Protein AF-A0AAE1CZ70-F1 (afdb_monomer_lite)

Structure (mmCIF, N/CA/C/O backbone):
data_AF-A0AAE1CZ70-F1
#
_entry.id   AF-A0AAE1CZ70-F1
#
loop_
_atom_site.group_PDB
_atom_site.id
_atom_site.type_symbol
_atom_site.label_atom_id
_atom_site.label_alt_id
_atom_site.label_comp_id
_atom_site.label_asym_id
_atom_site.label_entity_id
_atom_site.label_seq_id
_atom_site.pdbx_PDB_ins_code
_atom_site.Cartn_x
_atom_site.Cartn_y
_atom_site.Cartn_z
_atom_site.occupancy
_atom_site.B_iso_or_equiv
_atom_site.auth_seq_id
_atom_site.auth_comp_id
_atom_site.auth_asym_id
_atom_site.auth_atom_id
_atom_site.pdbx_PDB_model_num
ATOM 1 N N . MET A 1 1 ? -17.431 22.925 73.239 1.00 43.66 1 MET A N 1
ATOM 2 C CA . MET A 1 1 ? -16.432 23.302 72.216 1.00 43.66 1 MET A CA 1
ATOM 3 C C . MET A 1 1 ? -15.236 22.377 72.352 1.00 43.66 1 MET A C 1
ATOM 5 O O . MET A 1 1 ? -14.525 22.486 73.339 1.00 43.66 1 MET A O 1
ATOM 9 N N . ALA A 1 2 ? -15.044 21.452 71.414 1.00 44.69 2 ALA A N 1
ATOM 10 C CA . ALA A 1 2 ? -13.834 20.638 71.323 1.00 44.69 2 ALA A CA 1
ATOM 11 C C . ALA A 1 2 ? -13.318 20.749 69.884 1.00 44.69 2 ALA A C 1
ATOM 13 O O . ALA A 1 2 ? -13.947 20.252 68.954 1.00 44.69 2 ALA A O 1
ATOM 14 N N . ALA A 1 3 ? -12.228 21.495 69.708 1.00 52.72 3 ALA A N 1
ATOM 15 C CA . ALA A 1 3 ? -11.557 21.675 68.431 1.00 52.72 3 ALA A CA 1
ATOM 16 C C . ALA A 1 3 ? -10.689 20.440 68.148 1.00 52.72 3 ALA A C 1
ATOM 18 O O . ALA A 1 3 ? -9.720 20.185 68.863 1.00 52.72 3 ALA A O 1
ATOM 19 N N . MET A 1 4 ? -11.042 19.661 67.124 1.00 62.28 4 MET A N 1
ATOM 20 C CA . MET A 1 4 ? -10.167 18.612 66.600 1.00 62.28 4 MET A CA 1
ATOM 21 C C . MET A 1 4 ? -9.144 19.231 65.640 1.00 62.28 4 MET A C 1
ATOM 23 O O . MET A 1 4 ? -9.506 19.948 64.708 1.00 62.28 4 MET A O 1
ATOM 27 N N . ARG A 1 5 ? -7.862 18.968 65.919 1.00 57.12 5 ARG A N 1
ATOM 28 C CA . ARG A 1 5 ? -6.687 19.416 65.156 1.00 57.12 5 ARG A CA 1
ATOM 29 C C . ARG A 1 5 ? -6.734 18.850 63.733 1.00 57.12 5 ARG A C 1
ATOM 31 O O . ARG A 1 5 ? -6.904 17.645 63.570 1.00 57.12 5 ARG A O 1
ATOM 38 N N . LYS A 1 6 ? -6.547 19.708 62.729 1.00 59.59 6 LYS A N 1
ATOM 39 C CA . LYS A 1 6 ? -6.511 19.366 61.298 1.00 59.59 6 LYS A CA 1
ATOM 40 C C . LYS A 1 6 ? -5.090 19.429 60.724 1.00 59.59 6 LYS A C 1
ATOM 42 O O . LYS A 1 6 ? -4.929 19.918 59.627 1.00 59.59 6 LYS A O 1
ATOM 47 N N . ASP A 1 7 ? -4.068 18.942 61.424 1.00 58.78 7 ASP A N 1
ATOM 48 C CA . ASP A 1 7 ? -2.683 19.061 60.927 1.00 58.78 7 ASP A CA 1
ATOM 49 C C . ASP A 1 7 ? -1.854 17.801 61.204 1.00 58.78 7 ASP A C 1
ATOM 51 O O . ASP A 1 7 ? -0.841 17.856 61.894 1.00 58.78 7 ASP A O 1
ATOM 55 N N . GLN A 1 8 ? -2.289 16.645 60.693 1.00 56.31 8 GLN A N 1
ATOM 56 C CA . GLN A 1 8 ? -1.433 15.453 60.576 1.00 56.31 8 GLN A CA 1
ATOM 57 C C . GLN A 1 8 ? -1.752 14.668 59.300 1.00 56.31 8 GLN A C 1
ATOM 59 O O . GLN A 1 8 ? -2.266 13.560 59.351 1.00 56.31 8 GLN A O 1
ATOM 64 N N . TYR A 1 9 ? -1.473 15.269 58.147 1.00 54.50 9 TYR A N 1
ATOM 65 C CA . TYR A 1 9 ? -1.210 14.548 56.896 1.00 54.50 9 TYR A CA 1
ATOM 66 C C . TYR A 1 9 ? -0.258 15.413 56.060 1.00 54.50 9 TYR A C 1
ATOM 68 O O . TYR A 1 9 ? -0.598 15.946 55.010 1.00 54.50 9 TYR A O 1
ATOM 76 N N . ALA A 1 10 ? 0.932 15.638 56.611 1.00 58.22 10 ALA A N 1
ATOM 77 C CA . ALA A 1 10 ? 2.079 16.147 55.876 1.00 58.22 10 ALA A CA 1
ATOM 78 C C . ALA A 1 10 ? 3.120 15.022 55.829 1.00 58.22 10 A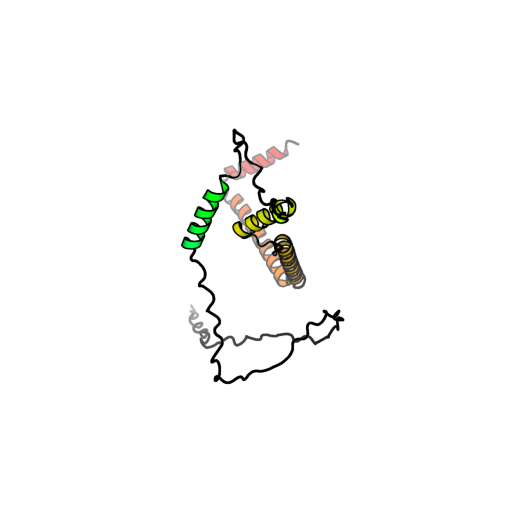LA A C 1
ATOM 80 O O . ALA A 1 10 ? 3.318 14.336 56.831 1.00 58.22 10 ALA A O 1
ATOM 81 N N . SER A 1 11 ? 3.747 14.863 54.664 1.00 56.34 11 SER A N 1
ATOM 82 C CA . SER A 1 11 ? 4.722 13.831 54.281 1.00 56.34 11 SER A CA 1
ATOM 83 C C . SER A 1 11 ? 4.150 12.478 53.863 1.00 56.34 11 SER A C 1
ATOM 85 O O . SER A 1 11 ? 4.270 11.471 54.557 1.00 56.34 11 SER A O 1
ATOM 87 N N . PHE A 1 12 ? 3.621 12.445 52.641 1.00 51.66 12 PHE A N 1
ATOM 88 C CA . PHE A 1 12 ? 3.881 11.303 51.767 1.00 51.66 12 PHE A CA 1
ATOM 89 C C . PHE A 1 12 ? 5.361 11.405 51.345 1.00 51.66 12 PHE A C 1
ATOM 91 O O . PHE A 1 12 ? 5.756 12.497 50.930 1.00 51.66 12 PHE A O 1
ATOM 98 N N . PRO A 1 13 ? 6.201 10.367 51.506 1.00 66.12 13 PRO A N 1
ATOM 99 C CA . PRO A 1 13 ? 7.580 10.413 51.026 1.00 66.12 13 PRO A CA 1
ATOM 100 C C . PRO A 1 13 ? 7.579 10.685 49.520 1.00 66.12 13 PRO A C 1
ATOM 102 O O . PRO A 1 13 ? 6.827 10.039 48.786 1.00 66.12 13 PRO A O 1
ATOM 105 N N . GLU A 1 14 ? 8.373 11.655 49.063 1.00 65.88 14 GLU A N 1
ATOM 106 C CA . GLU A 1 14 ? 8.618 11.812 47.630 1.00 65.88 14 GLU A CA 1
ATOM 107 C C . GLU A 1 14 ? 9.268 10.523 47.102 1.00 65.88 14 GLU A C 1
ATOM 109 O O . GLU A 1 14 ? 10.108 9.943 47.795 1.00 65.88 14 GLU A O 1
ATOM 114 N N . PRO A 1 15 ? 8.856 10.028 45.923 1.00 64.44 15 PRO A N 1
ATOM 115 C CA . PRO A 1 15 ? 9.488 8.864 45.322 1.00 64.44 15 PRO A CA 1
ATOM 116 C C . PRO A 1 15 ? 10.954 9.184 45.009 1.00 64.44 15 PRO A C 1
ATOM 118 O O . PRO A 1 15 ? 11.244 10.223 44.414 1.00 64.44 15 PRO A O 1
ATOM 121 N N . ASP A 1 16 ? 11.860 8.295 45.422 1.00 69.44 16 ASP A N 1
ATOM 122 C CA . ASP A 1 16 ? 13.297 8.448 45.191 1.00 69.44 16 ASP A CA 1
ATOM 123 C C . ASP A 1 16 ? 13.587 8.636 43.687 1.00 69.44 16 ASP A C 1
ATOM 125 O O . ASP A 1 16 ? 13.101 7.851 42.866 1.00 69.44 16 ASP A O 1
ATOM 129 N N . PRO A 1 17 ? 14.396 9.640 43.297 1.00 66.69 17 PRO A N 1
ATOM 130 C CA . PRO A 1 17 ? 14.710 9.912 41.892 1.00 66.69 17 PRO A CA 1
ATOM 131 C C . PRO A 1 17 ? 15.585 8.829 41.239 1.00 66.69 17 PRO A C 1
ATOM 133 O O . PRO A 1 17 ? 15.693 8.804 40.015 1.00 66.69 17 PRO A O 1
ATOM 136 N N . ASP A 1 18 ? 16.155 7.921 42.036 1.00 55.50 18 ASP A N 1
ATOM 137 C CA . ASP A 1 18 ? 16.985 6.800 41.580 1.00 55.50 18 ASP A CA 1
ATOM 138 C C . ASP A 1 18 ? 16.187 5.495 41.400 1.00 55.50 18 ASP A C 1
ATOM 140 O O . ASP A 1 18 ? 16.777 4.428 41.227 1.00 55.50 18 ASP A O 1
ATOM 144 N N . TYR A 1 19 ? 14.847 5.545 41.407 1.00 57.94 19 TYR A N 1
ATOM 145 C CA . TYR A 1 19 ? 14.023 4.405 40.990 1.00 57.94 19 TYR A CA 1
ATOM 146 C C . TYR A 1 19 ? 14.123 4.226 39.463 1.00 57.94 19 TYR A C 1
ATOM 148 O O . TYR A 1 19 ? 13.227 4.581 38.694 1.00 57.94 19 TYR A O 1
ATOM 156 N N . GLN A 1 20 ? 15.264 3.709 39.006 1.00 57.84 20 GLN A N 1
ATOM 157 C CA . GLN A 1 20 ? 15.408 3.137 37.676 1.00 57.84 20 GLN A CA 1
ATOM 158 C C . GLN A 1 20 ? 14.476 1.928 37.592 1.00 57.84 20 GLN A C 1
ATOM 160 O O . GLN A 1 20 ? 14.592 0.978 38.363 1.00 57.84 20 GLN A O 1
ATOM 165 N N . ASN A 1 21 ? 13.506 1.994 36.679 1.00 54.16 21 ASN A N 1
ATOM 166 C CA . ASN A 1 21 ? 12.715 0.832 36.298 1.00 54.16 21 ASN A CA 1
ATOM 167 C C . ASN A 1 21 ? 13.661 -0.159 35.608 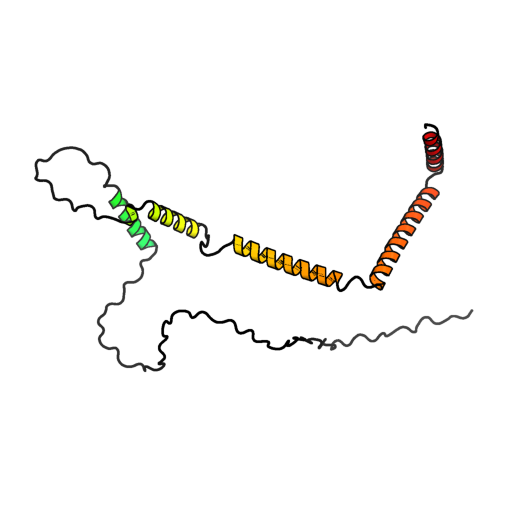1.00 54.16 21 ASN A C 1
ATOM 169 O O . ASN A 1 21 ? 13.874 -0.053 34.405 1.00 54.16 21 ASN A O 1
ATOM 173 N N . ASP A 1 22 ? 14.216 -1.105 36.362 1.00 50.09 22 ASP A N 1
ATOM 174 C CA . ASP A 1 22 ? 14.984 -2.237 35.826 1.00 50.09 22 ASP A CA 1
ATOM 175 C C . ASP A 1 22 ? 14.074 -3.330 35.219 1.00 50.09 22 ASP A C 1
ATOM 177 O O . ASP A 1 22 ? 14.513 -4.450 34.969 1.00 50.09 22 ASP A O 1
ATOM 181 N N . ASP A 1 23 ? 12.810 -3.014 34.917 1.00 53.62 23 ASP A N 1
ATOM 182 C CA . ASP A 1 23 ? 11.878 -3.910 34.224 1.00 53.62 23 ASP A CA 1
ATOM 183 C C . ASP A 1 23 ? 12.087 -3.893 32.692 1.00 53.62 23 ASP A C 1
ATOM 185 O O . ASP A 1 23 ? 11.133 -3.846 31.913 1.00 53.62 23 ASP A O 1
ATOM 189 N N . ASP A 1 24 ? 13.343 -3.986 32.245 1.00 51.38 24 ASP A N 1
ATOM 190 C CA . ASP A 1 24 ? 13.686 -4.532 30.925 1.00 51.38 24 ASP A CA 1
ATOM 191 C C . ASP A 1 24 ? 13.718 -6.070 31.024 1.00 51.38 24 ASP A C 1
ATOM 193 O O . ASP A 1 24 ? 14.726 -6.725 30.754 1.00 51.38 24 ASP A O 1
ATOM 197 N N . ASP A 1 25 ? 12.598 -6.674 31.431 1.00 48.72 25 ASP A N 1
ATOM 198 C CA . ASP A 1 25 ? 12.414 -8.121 31.335 1.00 48.72 25 ASP A CA 1
ATOM 199 C C . ASP A 1 25 ? 11.881 -8.444 29.931 1.00 48.72 25 ASP A C 1
ATOM 201 O O . ASP A 1 25 ? 10.689 -8.660 29.680 1.00 48.72 25 ASP A O 1
ATOM 205 N N . ASP A 1 26 ? 12.810 -8.415 28.975 1.00 50.53 26 ASP A N 1
ATOM 206 C CA . ASP A 1 26 ? 12.649 -8.913 27.616 1.00 50.53 26 ASP A CA 1
ATOM 207 C C . ASP A 1 26 ? 12.511 -10.446 27.686 1.00 50.53 26 ASP A C 1
ATOM 209 O O . ASP A 1 26 ? 13.437 -11.219 27.415 1.00 50.53 26 ASP A O 1
ATOM 213 N N . SER A 1 27 ? 11.328 -10.907 28.106 1.00 47.44 27 SER A N 1
ATOM 214 C CA . SER A 1 27 ? 10.917 -12.310 28.052 1.00 47.44 27 SER A CA 1
ATOM 215 C C . SER A 1 27 ? 10.738 -12.735 26.593 1.00 47.44 27 SER A C 1
ATOM 217 O O . SER A 1 27 ? 9.639 -12.955 26.076 1.00 47.44 27 SER A O 1
ATOM 219 N N . SER A 1 28 ? 11.875 -12.893 25.924 1.00 45.53 28 SER A N 1
ATOM 220 C CA . SER A 1 28 ? 12.047 -13.702 24.733 1.00 45.53 28 SER A CA 1
ATOM 221 C C . SER A 1 28 ? 11.722 -15.154 25.090 1.00 45.53 28 SER A C 1
ATOM 223 O O . SER A 1 28 ? 12.552 -15.952 25.524 1.00 45.53 28 SER A O 1
ATOM 225 N N . GLY A 1 29 ? 10.450 -15.512 24.919 1.00 41.91 29 GLY A N 1
ATOM 226 C CA . GLY A 1 29 ? 9.994 -16.891 24.972 1.00 41.91 29 GLY A CA 1
ATOM 227 C C . GLY A 1 29 ? 10.704 -17.718 23.902 1.00 41.91 29 GLY A C 1
ATOM 228 O O . GLY A 1 29 ? 10.271 -17.772 22.751 1.00 41.91 29 GLY A O 1
ATOM 229 N N . THR A 1 30 ? 11.784 -18.388 24.295 1.00 51.03 30 THR A N 1
ATOM 230 C CA . THR A 1 30 ? 12.484 -19.420 23.529 1.00 51.03 30 THR A CA 1
ATOM 231 C C . THR A 1 30 ? 11.577 -20.643 23.375 1.00 51.03 30 THR A C 1
ATOM 233 O O . THR A 1 30 ? 11.660 -21.620 24.113 1.00 51.03 30 THR A O 1
ATOM 236 N N . HIS A 1 31 ? 10.667 -20.602 22.399 1.00 47.72 31 HIS A N 1
ATOM 237 C CA . HIS A 1 31 ? 9.936 -21.796 21.986 1.00 47.72 31 HIS A CA 1
ATOM 238 C C . HIS A 1 31 ? 10.847 -22.719 21.178 1.00 47.72 31 HIS A C 1
ATOM 240 O O . HIS A 1 31 ? 11.546 -22.312 20.249 1.00 47.72 31 HIS A O 1
ATOM 246 N N . GLY A 1 32 ? 10.830 -23.982 21.597 1.00 45.84 32 GLY A N 1
ATOM 247 C CA . GLY A 1 32 ? 11.676 -25.063 21.134 1.00 45.84 32 GLY A CA 1
ATOM 248 C C . GLY A 1 32 ? 11.723 -25.236 19.618 1.00 45.84 32 GLY A C 1
ATOM 249 O O . GLY A 1 32 ? 10.735 -25.192 18.890 1.00 45.84 32 GLY A O 1
ATOM 250 N N . ASN A 1 33 ? 12.944 -25.501 19.188 1.00 46.19 33 ASN A N 1
ATOM 251 C CA . ASN A 1 33 ? 13.397 -25.813 17.850 1.00 46.19 33 ASN A CA 1
ATOM 252 C C . ASN A 1 33 ? 12.753 -27.123 17.342 1.00 46.19 33 ASN A C 1
ATOM 254 O O . ASN A 1 33 ? 13.284 -28.206 17.585 1.00 46.19 33 ASN A O 1
ATOM 258 N N . GLN A 1 34 ? 11.628 -27.049 16.624 1.00 46.44 34 GLN A N 1
ATOM 259 C CA . GLN A 1 34 ? 11.142 -28.160 15.799 1.00 46.44 34 GLN A CA 1
ATOM 260 C C . GLN A 1 34 ? 11.547 -27.901 14.344 1.00 46.44 34 GLN A C 1
ATOM 262 O O . GLN A 1 34 ? 10.897 -27.183 13.589 1.00 46.44 34 GLN A O 1
ATOM 267 N N . LYS A 1 35 ? 12.698 -28.465 13.971 1.00 47.97 35 LYS A N 1
ATOM 268 C CA . LYS A 1 35 ? 13.250 -28.420 12.616 1.00 47.97 35 LYS A CA 1
ATOM 269 C C . LYS A 1 35 ? 12.346 -29.220 11.675 1.00 47.97 35 LYS A C 1
ATOM 271 O O . LYS A 1 35 ? 12.500 -30.432 11.546 1.00 47.97 35 LYS A O 1
ATOM 276 N N . HIS A 1 36 ? 11.414 -28.555 10.999 1.00 44.12 36 HIS A N 1
ATOM 277 C CA . HIS A 1 36 ? 10.793 -29.115 9.804 1.00 44.12 36 HIS A CA 1
ATOM 278 C C . HIS A 1 36 ? 11.785 -29.040 8.643 1.00 44.12 36 HIS A C 1
ATOM 280 O O . HIS A 1 36 ? 12.135 -27.972 8.145 1.00 44.12 36 HIS A O 1
ATOM 286 N N . VAL A 1 37 ? 12.274 -30.215 8.253 1.00 49.62 37 VAL A N 1
ATOM 287 C CA . VAL A 1 37 ? 13.185 -30.418 7.131 1.00 49.62 37 VAL A CA 1
ATOM 288 C C . VAL A 1 37 ? 12.374 -30.285 5.842 1.00 49.62 37 VAL A C 1
ATOM 290 O O . VAL A 1 37 ? 11.650 -31.199 5.458 1.00 49.62 37 VAL A O 1
ATOM 293 N N . HIS A 1 38 ? 12.465 -29.131 5.185 1.00 46.91 38 HIS A N 1
ATOM 294 C CA . HIS A 1 38 ? 12.000 -28.970 3.808 1.00 46.91 38 HIS A CA 1
ATOM 295 C C . HIS A 1 38 ? 13.093 -29.492 2.856 1.00 46.91 38 HIS A C 1
ATOM 297 O O . HIS A 1 38 ? 14.256 -29.108 3.022 1.00 46.91 38 HIS A O 1
ATOM 303 N N . PRO A 1 39 ? 12.779 -30.338 1.857 1.00 50.44 39 PRO A N 1
ATOM 304 C CA . PRO A 1 39 ? 13.772 -30.774 0.887 1.00 50.44 39 PRO A CA 1
ATOM 305 C C . PRO A 1 39 ? 14.095 -29.613 -0.061 1.00 50.44 39 PRO A C 1
ATOM 307 O O . PRO A 1 39 ? 13.244 -29.148 -0.820 1.00 50.44 39 PRO A O 1
ATOM 310 N N . GLN A 1 40 ? 15.338 -29.135 0.006 1.00 47.81 40 GLN A N 1
ATOM 311 C CA . GLN A 1 40 ? 15.924 -28.229 -0.976 1.00 47.81 40 GLN A CA 1
ATOM 312 C C . GLN A 1 40 ? 15.985 -28.938 -2.334 1.00 47.81 40 GLN A C 1
ATOM 314 O O . GLN A 1 40 ? 16.743 -29.891 -2.513 1.00 47.81 40 GLN A O 1
ATOM 319 N N . LEU A 1 41 ? 15.196 -28.465 -3.297 1.00 48.84 41 LEU A N 1
ATOM 320 C CA . LEU A 1 41 ? 15.442 -28.744 -4.707 1.00 48.84 41 LEU A CA 1
ATOM 321 C C . LEU A 1 41 ? 16.722 -27.997 -5.100 1.00 48.84 41 LEU A C 1
ATOM 323 O O . LEU A 1 41 ? 16.802 -26.778 -4.970 1.00 48.84 41 LEU A O 1
ATOM 327 N N . GLY A 1 42 ? 17.741 -28.756 -5.502 1.00 41.81 42 GLY A N 1
ATOM 328 C CA . GLY A 1 42 ? 19.080 -28.250 -5.777 1.00 41.81 42 GLY A CA 1
ATOM 329 C C . GLY A 1 42 ? 19.119 -27.245 -6.927 1.00 41.81 42 GLY A C 1
ATOM 330 O O . GLY A 1 42 ? 18.708 -27.546 -8.047 1.00 41.81 42 GLY A O 1
ATOM 331 N N . SER A 1 43 ? 19.684 -26.070 -6.655 1.00 49.47 43 SER A N 1
ATOM 332 C CA . SER A 1 43 ? 20.151 -25.143 -7.687 1.00 49.47 43 SER A CA 1
ATOM 333 C C . SER A 1 43 ? 21.380 -25.727 -8.405 1.00 49.47 43 SER A C 1
ATOM 335 O O . SER A 1 43 ? 22.282 -26.241 -7.733 1.00 49.47 43 SER A O 1
ATOM 337 N N . PRO A 1 44 ? 21.470 -25.650 -9.746 1.00 52.09 44 PRO A N 1
ATOM 338 C CA . PRO A 1 44 ? 22.621 -26.149 -10.492 1.00 52.09 44 PRO A CA 1
ATOM 339 C C . PRO A 1 44 ? 23.891 -25.361 -10.160 1.00 52.09 44 PRO A C 1
ATOM 341 O O . PRO A 1 44 ? 23.908 -24.132 -10.188 1.00 52.09 44 PRO A O 1
ATOM 344 N N . GLY A 1 45 ? 24.952 -26.101 -9.842 1.00 52.91 45 GLY A N 1
ATOM 345 C CA . GLY A 1 45 ? 26.215 -25.578 -9.347 1.00 52.91 45 GLY A CA 1
ATOM 346 C C . GLY A 1 45 ? 26.974 -24.701 -10.339 1.00 52.91 45 GLY A C 1
ATOM 347 O O . GLY A 1 45 ? 27.349 -25.138 -11.426 1.00 52.91 45 GLY A O 1
ATOM 348 N N . TRP A 1 46 ? 27.328 -23.506 -9.879 1.00 44.59 46 TRP A N 1
ATOM 349 C CA . TRP A 1 46 ? 28.525 -22.807 -10.328 1.00 44.59 46 TRP A CA 1
ATOM 350 C C . TRP A 1 46 ? 29.547 -22.942 -9.206 1.00 44.59 46 TRP A C 1
ATOM 352 O O . TRP A 1 46 ? 29.326 -22.517 -8.073 1.00 44.59 46 TRP A O 1
ATOM 362 N N . LYS A 1 47 ? 30.632 -23.652 -9.503 1.00 57.00 47 LYS A N 1
ATOM 363 C CA . LYS A 1 47 ? 31.705 -23.943 -8.557 1.00 57.00 47 LYS A CA 1
ATOM 364 C C . LYS A 1 47 ? 32.434 -22.637 -8.240 1.00 57.00 47 LYS A C 1
ATOM 366 O O . LYS A 1 47 ? 33.088 -22.080 -9.115 1.00 57.00 47 LYS A O 1
ATOM 371 N N . VAL A 1 48 ? 32.333 -22.162 -7.003 1.00 55.34 48 VAL A N 1
ATOM 372 C CA . VAL A 1 48 ? 33.218 -21.117 -6.475 1.00 55.34 48 VAL A CA 1
ATOM 373 C C . VAL A 1 48 ? 34.555 -21.789 -6.151 1.00 55.34 48 VAL A C 1
ATOM 375 O O . VAL A 1 48 ? 34.612 -22.653 -5.277 1.00 55.34 48 VAL A O 1
ATOM 378 N N . LEU A 1 49 ? 35.612 -21.458 -6.900 1.00 49.31 49 LEU A N 1
ATOM 379 C CA . LEU A 1 49 ? 36.981 -21.874 -6.574 1.00 49.31 49 LEU A CA 1
ATOM 380 C C . LEU A 1 49 ? 37.493 -21.090 -5.350 1.00 49.31 49 LEU A C 1
ATOM 382 O O . LEU A 1 49 ? 37.204 -19.897 -5.244 1.00 49.31 49 LEU A O 1
ATOM 386 N N . PRO A 1 50 ? 38.278 -21.710 -4.451 1.00 55.00 50 PRO A N 1
ATOM 387 C CA . PRO A 1 50 ? 38.910 -21.002 -3.350 1.00 55.00 50 PRO A CA 1
ATOM 388 C C . PRO A 1 50 ? 40.301 -20.450 -3.717 1.00 55.00 50 PRO A C 1
ATOM 390 O O . PRO A 1 50 ? 41.001 -21.024 -4.546 1.00 55.00 50 PRO A O 1
ATOM 393 N N . HIS A 1 51 ? 40.680 -19.409 -2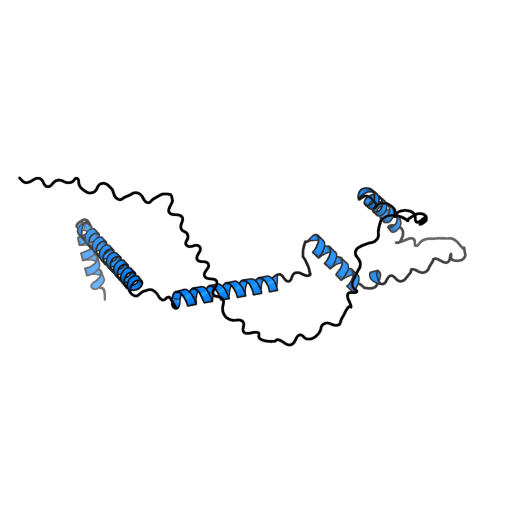.959 1.00 46.12 51 HIS A N 1
ATOM 394 C CA . HIS A 1 51 ? 42.032 -18.929 -2.610 1.00 46.12 51 HIS A CA 1
ATOM 395 C C . HIS A 1 51 ? 42.848 -18.215 -3.725 1.00 46.12 51 HIS A C 1
ATOM 397 O O . HIS A 1 51 ? 42.848 -18.636 -4.870 1.00 46.12 51 HIS A O 1
ATOM 403 N N . MET A 1 52 ? 43.613 -17.139 -3.496 1.00 44.25 52 MET A N 1
ATOM 404 C CA . MET A 1 52 ? 44.533 -16.878 -2.382 1.00 44.25 52 MET A CA 1
ATOM 405 C C . MET A 1 52 ? 44.684 -15.376 -2.107 1.00 44.25 52 MET A C 1
ATOM 407 O O . MET A 1 52 ? 44.882 -14.584 -3.025 1.00 44.25 52 MET A O 1
ATOM 411 N N . ASN A 1 53 ? 44.684 -15.012 -0.824 1.00 49.06 53 ASN A N 1
ATOM 412 C CA . ASN A 1 53 ? 45.362 -13.809 -0.354 1.00 49.06 53 ASN A CA 1
ATOM 413 C C . ASN A 1 53 ? 46.876 -14.040 -0.448 1.00 49.06 53 ASN A C 1
ATOM 415 O O . ASN A 1 53 ? 47.362 -15.058 0.044 1.00 49.06 53 ASN A O 1
ATOM 419 N N . GLY A 1 54 ? 47.602 -13.074 -1.011 1.00 45.38 54 GLY A N 1
ATOM 420 C CA . GLY A 1 54 ? 49.063 -13.013 -0.954 1.00 45.38 54 GLY A CA 1
ATOM 421 C C . GLY A 1 54 ? 49.733 -13.080 -2.321 1.00 45.38 54 GLY A C 1
ATOM 422 O O . GLY A 1 54 ? 50.190 -14.136 -2.739 1.00 45.38 54 GLY A O 1
ATOM 423 N N . ALA A 1 55 ? 49.860 -11.930 -2.981 1.00 40.75 55 ALA A N 1
ATOM 424 C CA . ALA A 1 55 ? 50.904 -11.713 -3.974 1.00 40.75 55 ALA A CA 1
ATOM 425 C C . ALA A 1 55 ? 51.555 -10.363 -3.670 1.00 40.75 55 ALA A C 1
ATOM 427 O O . ALA A 1 55 ? 50.947 -9.304 -3.824 1.00 40.75 55 ALA A O 1
ATOM 428 N N . SER A 1 56 ? 52.768 -10.451 -3.131 1.00 38.31 56 SER A N 1
ATOM 429 C CA . SER A 1 56 ? 53.662 -9.344 -2.831 1.00 38.31 56 SER A CA 1
ATOM 430 C C . SER A 1 56 ? 53.904 -8.472 -4.059 1.00 38.31 56 SER A C 1
ATOM 432 O O . SER A 1 56 ? 54.073 -8.961 -5.174 1.00 38.31 56 SER A O 1
ATOM 434 N N . ALA A 1 57 ? 53.957 -7.167 -3.816 1.00 49.56 57 ALA A N 1
ATOM 435 C CA . ALA A 1 57 ? 54.399 -6.168 -4.768 1.00 49.56 57 ALA A CA 1
ATOM 436 C C . ALA A 1 57 ? 55.891 -6.349 -5.083 1.00 49.56 57 ALA A C 1
ATOM 438 O O . ALA A 1 57 ? 56.720 -6.032 -4.237 1.00 49.56 57 ALA A O 1
ATOM 439 N N . SER A 1 58 ? 56.210 -6.828 -6.285 1.00 51.53 58 SER A N 1
ATOM 440 C CA . SER A 1 58 ? 57.436 -6.508 -7.035 1.00 51.53 58 SER A CA 1
ATOM 441 C C . SER A 1 58 ? 57.493 -7.380 -8.289 1.00 51.53 58 SER A C 1
ATOM 443 O O . SER A 1 58 ? 57.846 -8.549 -8.187 1.00 51.53 58 SER A O 1
ATOM 445 N N . ASP A 1 59 ? 57.071 -6.814 -9.421 1.00 47.75 59 ASP A N 1
ATOM 446 C CA . ASP A 1 59 ? 57.529 -7.092 -10.798 1.00 47.75 59 ASP A CA 1
ATOM 447 C C . ASP A 1 59 ? 56.380 -6.897 -11.790 1.00 47.75 59 ASP A C 1
ATOM 449 O O . ASP A 1 59 ? 55.648 -7.813 -12.155 1.00 47.75 59 ASP A O 1
ATOM 453 N N . ALA A 1 60 ? 56.225 -5.652 -12.234 1.00 44.09 60 ALA A N 1
ATOM 454 C CA . ALA A 1 60 ? 55.422 -5.298 -13.396 1.00 44.09 60 ALA A CA 1
ATOM 455 C C . ALA A 1 60 ? 56.205 -4.270 -14.220 1.00 44.09 60 ALA A C 1
ATOM 457 O O . ALA A 1 60 ? 55.863 -3.092 -14.282 1.00 44.09 60 ALA A O 1
ATOM 458 N N . ALA A 1 61 ? 57.309 -4.721 -14.814 1.00 53.31 61 ALA A N 1
ATOM 459 C CA . ALA A 1 61 ? 57.940 -4.040 -15.933 1.00 53.31 61 ALA A CA 1
ATOM 460 C C . ALA A 1 61 ? 57.606 -4.824 -17.213 1.00 53.31 61 ALA A C 1
ATOM 462 O O . ALA A 1 61 ? 57.743 -6.040 -17.246 1.00 53.31 61 ALA A O 1
ATOM 463 N N . SER A 1 62 ? 57.171 -4.093 -18.243 1.00 54.81 62 SER A N 1
ATOM 464 C CA . SER A 1 62 ? 56.783 -4.532 -19.595 1.00 54.81 62 SER A CA 1
ATOM 465 C C . SER A 1 62 ? 55.381 -5.142 -19.773 1.00 54.81 62 SER A C 1
ATOM 467 O O . SER A 1 62 ? 55.214 -6.312 -20.109 1.00 54.81 62 SER A O 1
ATOM 469 N N . CYS A 1 63 ? 54.354 -4.302 -19.662 1.00 46.66 63 CYS A N 1
ATOM 470 C CA . CYS A 1 63 ? 53.149 -4.425 -20.484 1.00 46.66 63 CYS A CA 1
ATOM 471 C C . CYS A 1 63 ? 52.904 -3.051 -21.109 1.00 46.66 63 CYS A C 1
ATOM 473 O O . CYS A 1 63 ? 52.357 -2.160 -20.468 1.00 46.66 63 CYS A O 1
ATOM 475 N N . ASP A 1 64 ? 53.378 -2.879 -22.341 1.00 59.84 64 ASP A N 1
ATOM 476 C CA . ASP A 1 64 ? 53.252 -1.666 -23.156 1.00 59.84 64 ASP A CA 1
ATOM 477 C C . ASP A 1 64 ? 51.827 -1.557 -23.737 1.00 59.84 64 ASP A C 1
ATOM 479 O O . ASP A 1 64 ? 51.610 -1.509 -24.946 1.00 59.84 64 ASP A O 1
ATOM 483 N N . PHE A 1 65 ? 50.822 -1.646 -22.861 1.00 61.22 65 PHE A N 1
ATOM 484 C CA . PHE A 1 65 ? 49.427 -1.450 -23.229 1.00 61.22 65 PHE A CA 1
ATOM 485 C C . PHE A 1 65 ? 49.053 -0.011 -22.869 1.00 61.22 65 PHE A C 1
ATOM 487 O O . PHE A 1 65 ? 49.117 0.342 -21.685 1.00 61.22 65 PHE A O 1
ATOM 494 N N . PRO A 1 66 ? 48.701 0.843 -23.848 1.00 76.75 66 PRO A N 1
ATOM 495 C CA . PRO A 1 66 ? 48.354 2.220 -23.547 1.00 76.75 66 PRO A CA 1
ATOM 496 C C . PRO A 1 66 ? 47.127 2.247 -22.623 1.00 76.75 66 PRO A C 1
ATOM 498 O O . PRO A 1 66 ? 46.219 1.420 -22.780 1.00 76.75 66 PRO A O 1
ATOM 501 N N . PRO A 1 67 ? 47.082 3.174 -21.651 1.00 73.81 67 PRO A N 1
ATOM 502 C CA . PRO A 1 67 ? 45.924 3.310 -20.783 1.00 73.81 67 PRO A CA 1
ATOM 503 C C . PRO A 1 67 ? 44.672 3.603 -21.626 1.00 73.81 67 PRO A C 1
ATOM 505 O O . PRO A 1 67 ? 44.769 4.292 -22.648 1.00 73.81 67 PRO A O 1
ATOM 508 N N . PRO A 1 68 ? 43.495 3.088 -21.227 1.00 72.88 68 PRO A N 1
ATOM 509 C CA . PRO A 1 68 ? 42.255 3.377 -21.933 1.00 72.88 68 PRO A CA 1
ATOM 510 C C . PRO A 1 68 ? 42.004 4.894 -21.946 1.00 72.88 68 PRO A C 1
ATOM 512 O O . PRO A 1 68 ? 42.294 5.565 -20.949 1.00 72.88 68 PRO A O 1
ATOM 515 N N . PRO A 1 69 ? 41.480 5.450 -23.054 1.00 76.56 69 PRO A N 1
ATOM 516 C CA . PRO A 1 69 ? 41.202 6.875 -23.136 1.00 76.56 69 PRO A CA 1
ATOM 517 C C . PRO A 1 69 ? 40.177 7.289 -22.066 1.00 76.56 69 PRO A C 1
ATOM 519 O O . PRO A 1 69 ? 39.311 6.486 -21.698 1.00 76.56 69 PRO A O 1
ATOM 522 N N . PRO A 1 70 ? 40.264 8.530 -21.554 1.00 79.56 70 PRO A N 1
ATOM 523 C CA . PRO A 1 70 ? 39.328 9.029 -20.557 1.00 79.56 70 PRO A CA 1
ATOM 524 C C . PRO A 1 70 ? 37.891 9.059 -21.109 1.00 79.56 70 PRO A C 1
ATOM 526 O O . PRO A 1 70 ? 37.697 9.262 -22.311 1.00 79.56 70 PRO A O 1
ATOM 529 N N . PRO A 1 71 ? 36.870 8.860 -20.252 1.00 74.69 71 PRO A N 1
ATOM 530 C CA . PRO A 1 71 ? 35.477 8.963 -20.666 1.00 74.69 71 PRO A CA 1
ATOM 531 C C . PRO A 1 71 ? 35.178 10.392 -21.128 1.00 74.69 71 PRO A C 1
ATOM 533 O O . PRO A 1 71 ? 35.486 11.350 -20.419 1.00 74.69 71 PRO A O 1
ATOM 536 N N . LEU A 1 72 ? 34.576 10.515 -22.314 1.00 75.06 72 LEU A N 1
ATOM 537 C CA . LEU A 1 72 ? 34.193 11.799 -22.899 1.00 75.06 72 LEU A CA 1
ATOM 538 C C . LEU A 1 72 ? 33.266 12.567 -21.954 1.00 75.06 72 LEU A C 1
ATOM 540 O O . LEU A 1 72 ? 32.362 11.996 -21.333 1.00 75.06 72 LEU A O 1
ATOM 544 N N . THR A 1 73 ? 33.491 13.872 -21.856 1.00 79.75 73 THR A N 1
ATOM 545 C CA . THR A 1 73 ? 32.663 14.762 -21.041 1.00 79.75 73 THR A CA 1
ATOM 546 C C . THR A 1 73 ? 31.264 14.917 -21.649 1.00 79.75 73 THR A C 1
ATOM 548 O O . THR A 1 73 ? 31.045 14.683 -22.838 1.00 79.75 73 THR A O 1
ATOM 551 N N . ALA A 1 74 ? 30.277 15.317 -20.838 1.00 71.94 74 ALA A N 1
ATOM 552 C CA . ALA A 1 74 ? 28.900 15.515 -21.311 1.00 71.94 74 ALA A CA 1
ATOM 553 C C . ALA A 1 74 ? 28.803 16.545 -22.456 1.00 71.94 74 ALA A C 1
ATOM 555 O O . ALA A 1 74 ? 27.921 16.443 -23.306 1.00 71.94 74 ALA A O 1
ATOM 556 N N . GLU A 1 75 ? 29.727 17.505 -22.488 1.00 72.50 75 GLU A N 1
ATOM 557 C CA . GLU A 1 75 ? 29.829 18.533 -23.521 1.00 72.50 75 GLU A CA 1
ATOM 558 C C . GLU A 1 75 ? 30.391 17.969 -24.836 1.00 72.50 75 GLU A C 1
ATOM 560 O O . GLU A 1 75 ? 29.820 18.206 -25.899 1.00 72.50 75 GLU A O 1
ATOM 565 N N . GLU A 1 76 ? 31.422 17.121 -24.771 1.00 74.81 76 GLU A N 1
ATOM 566 C CA . GLU A 1 76 ? 31.960 16.408 -25.941 1.00 74.81 76 GLU A CA 1
ATOM 567 C C . GLU A 1 76 ? 30.956 15.401 -26.519 1.00 74.81 76 GLU A C 1
ATOM 569 O O . GLU A 1 76 ? 30.836 15.267 -27.737 1.00 74.81 76 GLU A O 1
ATOM 574 N N . LEU A 1 77 ? 30.175 14.732 -25.663 1.00 74.44 77 LEU A N 1
ATOM 575 C CA . LEU A 1 77 ? 29.084 13.857 -26.099 1.00 74.44 77 LEU A CA 1
ATOM 576 C C . LEU A 1 77 ? 27.969 14.646 -26.798 1.00 74.44 77 LEU A C 1
ATOM 578 O O . LEU A 1 77 ? 27.439 14.192 -27.811 1.00 74.44 7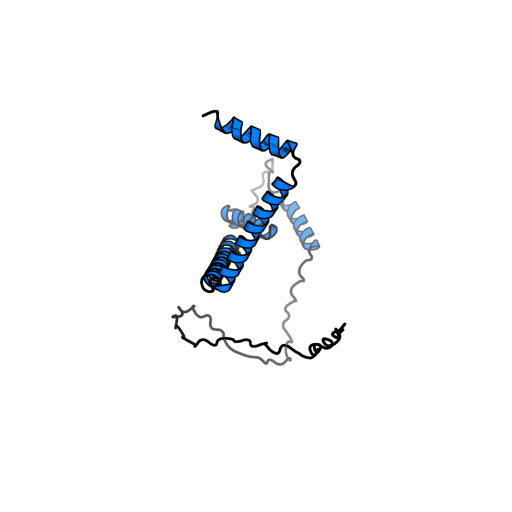7 LEU A O 1
ATOM 582 N N . ALA A 1 78 ? 27.623 15.830 -26.289 1.00 74.50 78 ALA A N 1
ATOM 583 C CA . ALA A 1 78 ? 26.621 16.696 -26.907 1.00 74.50 78 ALA A CA 1
ATOM 584 C C . ALA A 1 78 ? 27.097 17.261 -28.258 1.00 74.50 78 ALA A C 1
ATOM 586 O O . ALA A 1 78 ? 26.307 17.328 -29.205 1.00 74.50 78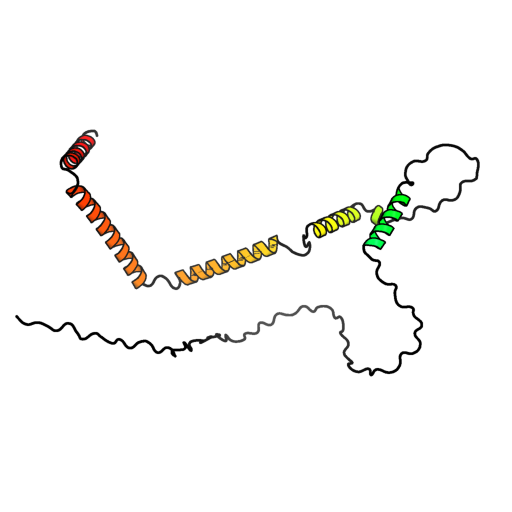 ALA A O 1
ATOM 587 N N . ALA A 1 79 ? 28.382 17.608 -28.373 1.00 75.44 79 ALA A N 1
ATOM 588 C CA . ALA A 1 79 ? 28.995 18.046 -29.624 1.00 75.44 79 ALA A CA 1
ATOM 589 C C . ALA A 1 79 ? 28.999 16.925 -30.680 1.00 75.44 79 ALA A C 1
ATOM 591 O O . ALA A 1 79 ? 28.519 17.136 -31.793 1.00 75.44 79 ALA A O 1
ATOM 592 N N . ALA A 1 80 ? 29.411 15.707 -30.310 1.00 68.81 80 ALA A N 1
ATOM 593 C CA . ALA A 1 80 ? 29.409 14.551 -31.212 1.00 68.81 80 ALA A CA 1
ATOM 594 C C . ALA A 1 80 ? 27.994 14.155 -31.682 1.00 68.81 80 ALA A C 1
ATOM 596 O O . ALA A 1 80 ? 27.792 13.768 -32.833 1.00 68.81 80 ALA A O 1
ATOM 597 N N . VAL A 1 81 ? 26.987 14.274 -30.808 1.00 68.81 81 VAL A N 1
ATOM 598 C CA . VAL A 1 81 ? 25.577 14.046 -31.173 1.00 68.81 81 VAL A CA 1
ATOM 599 C C . VAL A 1 81 ? 25.061 15.130 -32.125 1.00 68.81 81 VAL A C 1
ATOM 601 O O . VAL A 1 81 ? 24.272 14.824 -33.020 1.00 68.81 81 VAL A O 1
ATOM 604 N N . SER A 1 82 ? 25.523 16.374 -31.970 1.00 67.06 82 SER A N 1
ATOM 605 C CA . SER A 1 82 ? 25.152 17.488 -32.851 1.00 67.06 82 SER A CA 1
ATOM 606 C C . SER A 1 82 ? 25.761 17.331 -34.251 1.00 67.06 82 SER A C 1
ATOM 608 O O . SER A 1 82 ? 25.027 17.443 -35.232 1.00 67.06 82 SER A O 1
ATOM 610 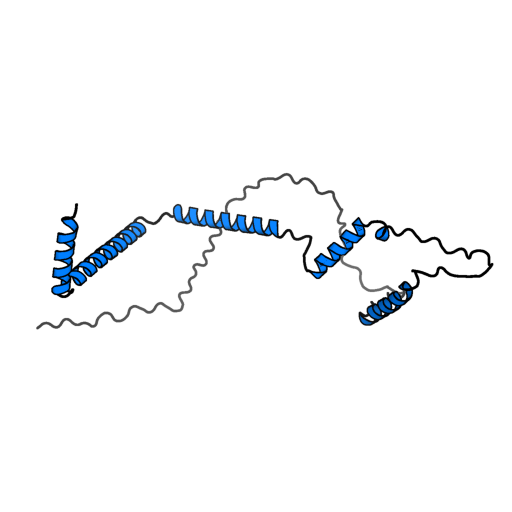N N . GLU A 1 83 ? 27.042 16.952 -34.358 1.00 59.31 83 GLU A N 1
ATOM 611 C CA . GLU A 1 83 ? 27.682 16.594 -35.642 1.00 59.31 83 GLU A CA 1
ATOM 612 C C . GLU A 1 83 ? 26.999 15.391 -36.318 1.00 59.31 83 GLU A C 1
ATOM 614 O O . GLU A 1 83 ? 26.815 15.366 -37.537 1.00 59.31 83 GLU A O 1
ATOM 619 N N . GLY A 1 84 ? 26.549 14.404 -35.536 1.00 57.56 84 GLY A N 1
ATOM 620 C CA . GLY A 1 84 ? 25.825 13.243 -36.060 1.00 57.56 84 GLY A CA 1
ATOM 621 C C . GLY A 1 84 ? 24.461 13.583 -36.678 1.00 57.56 84 GLY A C 1
ATOM 622 O O . GLY A 1 84 ? 24.014 12.895 -37.599 1.00 57.56 84 GLY A O 1
ATOM 623 N N . HIS A 1 85 ? 23.800 14.648 -36.214 1.00 56.62 85 HIS A N 1
ATOM 624 C CA . HIS A 1 85 ? 22.461 15.020 -36.677 1.00 56.62 85 HIS A CA 1
ATOM 625 C C . HIS A 1 85 ? 22.476 15.788 -38.015 1.00 56.62 85 HIS A C 1
ATOM 627 O O . HIS A 1 85 ? 21.519 15.687 -38.787 1.00 56.62 85 HIS A O 1
ATOM 633 N N . GLU A 1 86 ? 23.568 16.487 -38.347 1.00 47.88 86 GLU A N 1
ATOM 634 C CA . GLU A 1 86 ? 23.762 17.129 -39.661 1.00 47.88 86 GLU A CA 1
ATOM 635 C C . GLU A 1 86 ? 23.986 16.101 -40.780 1.00 47.88 86 GLU A C 1
ATOM 637 O O . GLU A 1 86 ? 23.453 16.237 -41.885 1.00 47.88 86 GLU A O 1
ATOM 642 N N . ALA A 1 87 ? 24.682 15.000 -40.481 1.00 52.09 87 ALA A N 1
ATOM 643 C CA . ALA A 1 87 ? 24.935 13.935 -41.448 1.00 52.09 87 ALA A CA 1
ATOM 644 C C . ALA A 1 87 ? 23.684 13.104 -41.800 1.00 52.09 87 ALA A C 1
ATOM 646 O O . ALA A 1 87 ? 23.688 12.403 -42.807 1.00 52.09 87 ALA A O 1
ATOM 647 N N . GLN A 1 88 ? 22.592 13.173 -41.031 1.00 49.34 88 GLN A N 1
ATOM 648 C CA . GLN A 1 88 ? 21.391 12.364 -41.283 1.00 49.34 88 GLN A CA 1
ATOM 649 C C . GLN A 1 88 ? 20.322 13.081 -42.133 1.00 49.34 88 GLN A C 1
ATOM 651 O O . GLN A 1 88 ? 19.410 12.431 -42.649 1.00 49.34 88 GLN A O 1
ATOM 656 N N . ALA A 1 89 ? 20.453 14.393 -42.359 1.00 50.38 89 ALA A N 1
ATOM 657 C CA . ALA A 1 89 ? 19.481 15.185 -43.119 1.00 50.38 89 ALA A CA 1
ATOM 658 C C . ALA A 1 89 ? 19.527 14.969 -44.650 1.00 50.38 89 ALA A C 1
ATOM 660 O O . ALA A 1 89 ? 18.618 15.409 -45.349 1.00 50.38 89 ALA A O 1
ATOM 661 N N . HIS A 1 90 ? 20.536 14.270 -45.192 1.00 50.69 90 HIS A N 1
ATOM 662 C CA . HIS A 1 90 ? 20.717 14.107 -46.646 1.00 50.69 90 HIS A CA 1
ATOM 663 C C . HIS A 1 90 ? 20.193 12.782 -47.234 1.00 50.69 90 HIS A C 1
ATOM 665 O O . HIS A 1 90 ? 20.326 12.556 -48.435 1.00 50.69 90 HIS A O 1
ATOM 671 N N . ASN A 1 91 ? 19.584 11.898 -46.433 1.00 54.25 91 ASN A N 1
ATOM 672 C CA . ASN A 1 91 ? 19.127 10.575 -46.900 1.00 54.25 91 ASN A CA 1
ATOM 673 C C . ASN A 1 91 ? 17.644 10.501 -47.302 1.00 54.25 91 ASN A C 1
ATOM 675 O O . ASN A 1 91 ? 17.068 9.416 -47.387 1.00 54.25 91 ASN A O 1
ATOM 679 N N . GLY A 1 92 ? 17.021 11.637 -47.610 1.00 50.72 92 GLY A N 1
ATOM 680 C CA . GLY A 1 92 ? 15.682 11.677 -48.182 1.00 50.72 92 GLY A CA 1
ATOM 681 C C . GLY A 1 92 ? 15.596 12.712 -49.291 1.00 50.72 92 GLY A C 1
ATOM 682 O O . GLY A 1 92 ? 15.647 13.901 -49.012 1.00 50.72 92 GLY A O 1
ATOM 683 N N . MET A 1 93 ? 15.372 12.249 -50.523 1.00 48.03 93 MET A N 1
ATOM 684 C CA . MET A 1 93 ? 14.918 13.053 -51.665 1.00 48.03 93 MET A CA 1
ATOM 685 C C . MET A 1 93 ? 15.998 13.797 -52.481 1.00 48.03 93 MET A C 1
ATOM 687 O O . MET A 1 93 ? 16.077 15.020 -52.475 1.00 48.03 93 MET A O 1
ATOM 691 N N . THR A 1 94 ? 16.748 13.068 -53.315 1.00 45.38 94 THR A N 1
ATOM 692 C CA . THR A 1 94 ? 17.348 13.637 -54.541 1.00 45.38 94 THR A CA 1
ATOM 693 C C . THR A 1 94 ? 17.024 12.754 -55.747 1.00 45.38 94 THR A C 1
ATOM 695 O O . THR A 1 94 ? 17.829 11.988 -56.266 1.00 45.38 94 THR A O 1
ATOM 698 N N . SER A 1 95 ? 15.780 12.831 -56.207 1.00 52.91 95 SER A N 1
ATOM 699 C CA . SER A 1 95 ? 15.413 12.400 -57.553 1.00 52.91 95 SER A CA 1
ATOM 700 C C . SER A 1 95 ? 15.394 13.628 -58.455 1.00 52.91 95 SER A C 1
ATOM 702 O O . SER A 1 95 ? 14.351 14.263 -58.565 1.00 52.91 95 SER A O 1
ATOM 704 N N . SER A 1 96 ? 16.527 13.981 -59.073 1.00 46.97 96 SER A N 1
ATOM 705 C CA . SER A 1 96 ? 16.515 14.649 -60.381 1.00 46.97 96 SER A CA 1
ATOM 706 C C . SER A 1 96 ? 17.901 14.756 -61.028 1.00 46.97 96 SER A C 1
ATOM 708 O O . SER A 1 96 ? 18.826 15.297 -60.435 1.00 46.97 96 SER A O 1
ATOM 710 N N . ALA A 1 97 ? 17.934 14.312 -62.286 1.00 50.66 97 ALA A N 1
ATOM 711 C CA . ALA A 1 97 ? 18.714 14.814 -63.419 1.00 50.66 97 ALA A CA 1
ATOM 712 C C . ALA A 1 97 ? 20.246 14.601 -63.504 1.00 50.66 97 ALA A C 1
ATOM 714 O O . ALA A 1 97 ? 21.032 15.138 -62.737 1.00 50.66 97 ALA A O 1
ATOM 715 N N . SER A 1 98 ? 20.592 13.896 -64.593 1.00 54.22 98 SER A N 1
ATOM 716 C CA . SER A 1 98 ? 21.851 13.819 -65.357 1.00 54.22 98 SER A CA 1
ATOM 717 C C . SER A 1 98 ? 23.133 13.378 -64.651 1.00 54.22 98 SER A C 1
ATOM 719 O O . SER A 1 98 ? 23.699 14.121 -63.862 1.00 54.22 98 SER A O 1
ATOM 721 N N . ASP A 1 99 ? 23.677 12.237 -65.075 1.00 46.16 99 ASP A N 1
ATOM 722 C CA . ASP A 1 99 ? 24.889 12.202 -65.911 1.00 46.16 99 ASP A CA 1
ATOM 723 C C . ASP A 1 99 ? 25.163 10.750 -66.351 1.00 46.16 99 ASP A C 1
ATOM 725 O O . ASP A 1 99 ? 24.940 9.803 -65.598 1.00 46.16 99 ASP A O 1
ATOM 729 N N . GLY A 1 100 ? 25.583 10.568 -67.602 1.00 57.94 100 GLY A N 1
ATOM 730 C CA . GLY A 1 100 ? 25.722 9.285 -68.301 1.00 57.94 100 GLY A CA 1
ATOM 731 C C . GLY A 1 100 ? 26.933 8.440 -67.887 1.00 57.94 100 GLY A C 1
ATOM 732 O O . GLY A 1 100 ? 27.580 7.851 -68.750 1.00 57.94 100 GLY A O 1
ATOM 733 N N . GLY A 1 101 ? 27.255 8.372 -66.595 1.00 69.62 101 GLY A N 1
ATOM 734 C CA . GLY A 1 101 ? 28.308 7.505 -66.057 1.00 69.62 101 GLY A CA 1
ATOM 735 C C . GLY A 1 101 ? 27.787 6.120 -65.638 1.00 69.62 101 GLY A C 1
ATOM 736 O O . GLY A 1 101 ? 26.621 5.996 -65.253 1.00 69.62 101 GLY A O 1
ATOM 737 N N . PRO A 1 102 ? 28.618 5.055 -65.676 1.00 71.44 102 PRO A N 1
ATOM 738 C CA . PRO A 1 102 ? 28.232 3.758 -65.125 1.00 71.44 102 PRO A CA 1
ATOM 739 C C . PRO A 1 102 ? 27.865 3.919 -63.640 1.00 71.44 102 PRO A C 1
ATOM 741 O O . PRO A 1 102 ? 28.536 4.669 -62.926 1.00 71.44 102 PRO A O 1
ATOM 744 N N . PRO A 1 103 ? 26.811 3.237 -63.157 1.00 71.19 103 PRO A N 1
ATOM 745 C CA . PRO A 1 103 ? 26.317 3.431 -61.802 1.00 71.19 103 PRO A CA 1
ATOM 746 C C . PRO A 1 103 ? 27.432 3.129 -60.797 1.00 71.19 103 PRO A C 1
ATOM 748 O O . PRO A 1 103 ? 27.916 1.999 -60.715 1.00 71.19 103 PRO A O 1
ATOM 751 N N . GLN A 1 104 ? 27.839 4.138 -60.023 1.00 78.00 104 GLN A N 1
ATOM 752 C CA . GLN A 1 104 ? 28.710 3.938 -58.867 1.00 78.00 104 GLN A CA 1
ATOM 753 C C . GLN A 1 104 ? 28.059 2.890 -57.959 1.00 78.00 104 GLN A C 1
ATOM 755 O O . GLN A 1 104 ? 26.912 3.053 -57.533 1.00 78.00 104 GLN A O 1
ATOM 760 N N . ILE A 1 105 ? 28.776 1.798 -57.687 1.00 79.62 105 ILE A N 1
ATOM 761 C CA . ILE A 1 105 ? 28.294 0.715 -56.827 1.00 79.62 105 ILE A CA 1
ATOM 762 C C . ILE A 1 105 ? 28.190 1.272 -55.407 1.00 79.62 105 ILE A C 1
ATOM 764 O O . ILE A 1 105 ? 29.172 1.324 -54.668 1.00 79.62 105 ILE A O 1
ATOM 768 N N . LYS A 1 106 ? 26.993 1.724 -55.029 1.00 79.81 106 LYS A N 1
ATOM 769 C CA . LYS A 1 106 ? 26.703 2.127 -53.654 1.00 79.81 106 LYS A CA 1
ATOM 770 C C . LYS A 1 106 ? 26.741 0.876 -52.768 1.00 79.81 106 LYS A C 1
ATOM 772 O O . LYS A 1 106 ? 26.189 -0.156 -53.169 1.00 79.81 106 LYS A O 1
ATOM 777 N N . PRO A 1 107 ? 27.378 0.930 -51.585 1.00 83.12 107 PRO A N 1
ATOM 778 C CA . PRO A 1 107 ? 27.349 -0.187 -50.655 1.00 83.12 107 PRO A CA 1
ATOM 779 C C . PRO A 1 107 ? 25.897 -0.524 -50.321 1.00 83.12 107 PRO A C 1
ATOM 781 O O . PRO A 1 107 ? 25.071 0.361 -50.088 1.00 83.12 107 PRO A O 1
ATOM 784 N N . LYS A 1 108 ? 25.574 -1.820 -50.344 1.00 81.81 108 LYS A N 1
ATOM 785 C CA . LYS A 1 108 ? 24.229 -2.287 -50.009 1.00 81.81 108 LYS A CA 1
ATOM 786 C C . LYS A 1 108 ? 23.921 -1.880 -48.566 1.00 81.81 108 LYS A C 1
ATOM 788 O O . LYS A 1 108 ? 24.781 -2.088 -47.707 1.00 81.81 108 LYS A O 1
ATOM 793 N N . PRO A 1 109 ? 22.725 -1.334 -48.287 1.00 78.12 109 PRO A N 1
ATOM 794 C CA . PRO A 1 109 ? 22.336 -1.033 -46.920 1.00 78.12 109 PRO A CA 1
ATOM 795 C C . PRO A 1 109 ? 22.415 -2.319 -46.096 1.00 78.12 109 PRO A C 1
ATOM 797 O O . PRO A 1 109 ? 21.836 -3.347 -46.458 1.00 78.12 109 PRO A O 1
ATOM 800 N N . LEU A 1 110 ? 23.205 -2.271 -45.024 1.00 79.94 110 LEU A N 1
ATOM 801 C CA . LEU A 1 110 ? 23.376 -3.397 -44.119 1.00 79.94 110 LEU A CA 1
ATOM 802 C C . LEU A 1 110 ? 22.083 -3.614 -43.336 1.00 79.94 110 LEU A C 1
ATOM 804 O O . LEU A 1 110 ? 21.410 -2.667 -42.930 1.00 79.94 110 LEU A O 1
ATOM 808 N N . HIS A 1 111 ? 21.741 -4.879 -43.128 1.00 85.00 111 HIS A N 1
ATOM 809 C CA . HIS A 1 111 ? 20.502 -5.250 -42.466 1.00 85.00 111 HIS A CA 1
ATOM 810 C C . HIS A 1 111 ? 20.605 -4.949 -40.965 1.00 85.00 111 HIS A C 1
ATOM 812 O O . HIS A 1 111 ? 21.421 -5.554 -40.267 1.00 85.00 111 HIS A O 1
ATOM 818 N N . ASN A 1 112 ? 19.801 -4.004 -40.466 1.00 84.81 112 ASN A N 1
ATOM 819 C CA . ASN A 1 112 ? 19.812 -3.607 -39.060 1.00 84.81 112 ASN A CA 1
ATOM 820 C C . ASN A 1 112 ? 18.638 -4.263 -38.303 1.00 84.81 112 ASN A C 1
ATOM 822 O O . ASN A 1 112 ? 17.511 -3.770 -38.367 1.00 84.81 112 ASN A O 1
ATOM 826 N N . PRO A 1 113 ? 18.872 -5.327 -37.515 1.00 83.50 113 PRO A N 1
ATOM 827 C CA . PRO A 1 113 ? 17.805 -6.084 -36.850 1.00 83.50 113 PRO A CA 1
ATOM 828 C C . PRO A 1 113 ? 17.044 -5.293 -35.768 1.00 83.50 113 PRO A C 1
ATOM 830 O O . PRO A 1 113 ? 15.982 -5.733 -35.307 1.00 83.50 113 PRO A O 1
ATOM 833 N N . CYS A 1 114 ? 17.570 -4.139 -35.344 1.00 79.12 114 CYS A N 1
ATOM 834 C CA . CYS A 1 114 ? 16.892 -3.214 -34.438 1.00 79.12 114 CYS A CA 1
ATOM 835 C C . CYS A 1 114 ? 15.926 -2.287 -35.189 1.00 79.12 114 CYS A C 1
ATOM 837 O O . CYS A 1 114 ? 14.888 -1.924 -34.641 1.00 79.12 114 CYS A O 1
ATOM 839 N N . LEU A 1 115 ? 16.223 -1.940 -36.445 1.00 83.75 115 LEU A N 1
ATOM 840 C CA . LEU A 1 115 ? 15.358 -1.096 -37.278 1.00 83.75 115 LEU A CA 1
ATOM 841 C C . LEU A 1 115 ? 14.256 -1.890 -38.000 1.00 83.75 115 LEU A C 1
ATOM 843 O O . LEU A 1 115 ? 13.189 -1.344 -38.266 1.00 83.75 115 LEU A O 1
ATOM 847 N N . GLU A 1 116 ? 14.457 -3.186 -38.234 1.00 85.06 116 GLU A N 1
ATOM 848 C CA . GLU A 1 116 ? 13.447 -4.046 -38.873 1.00 85.06 116 GLU A CA 1
ATOM 849 C C . GLU A 1 116 ? 12.340 -4.494 -37.901 1.00 85.06 116 GLU A C 1
ATOM 851 O O . GLU A 1 116 ? 11.170 -4.627 -38.264 1.00 85.06 116 GLU A O 1
ATOM 856 N N . SER A 1 117 ? 12.681 -4.714 -36.626 1.00 91.38 117 SER A N 1
ATOM 857 C CA . SER A 1 117 ? 11.713 -5.178 -35.628 1.00 91.38 117 SER A CA 1
ATOM 858 C C . SER A 1 117 ? 11.019 -4.005 -34.933 1.00 91.38 117 SER A C 1
ATOM 860 O O . SER A 1 117 ? 11.544 -3.408 -33.989 1.00 91.38 117 SER A O 1
ATOM 862 N N . LYS A 1 118 ? 9.786 -3.712 -35.365 1.00 90.56 118 LYS A N 1
ATOM 863 C CA . LYS A 1 118 ? 8.903 -2.721 -34.719 1.00 90.56 118 LYS A CA 1
ATOM 864 C C . LYS A 1 118 ? 8.667 -3.021 -33.238 1.00 90.56 118 LYS A C 1
ATOM 866 O O . LYS A 1 118 ? 8.593 -2.094 -32.437 1.00 90.56 118 LYS A O 1
ATOM 871 N N . GLU A 1 119 ? 8.574 -4.301 -32.886 1.00 92.12 119 GLU A N 1
ATOM 872 C CA . GLU A 1 119 ? 8.411 -4.771 -31.509 1.00 92.12 119 GLU A CA 1
ATOM 873 C C . GLU A 1 119 ? 9.613 -4.381 -30.640 1.00 92.12 119 GLU A C 1
ATOM 875 O O . GLU A 1 119 ? 9.446 -3.770 -29.587 1.00 92.12 119 GLU A O 1
ATOM 880 N N . ARG A 1 120 ? 10.839 -4.625 -31.124 1.00 93.31 120 ARG A N 1
ATOM 881 C CA . ARG A 1 120 ? 12.072 -4.262 -30.407 1.00 93.31 120 ARG A CA 1
ATOM 882 C C . ARG A 1 120 ? 12.190 -2.752 -30.197 1.00 93.31 120 ARG A C 1
ATOM 884 O O . ARG A 1 120 ? 12.595 -2.305 -29.127 1.00 93.31 120 ARG A O 1
ATOM 891 N N . GLN A 1 121 ? 11.797 -1.958 -31.192 1.00 94.38 121 GLN A N 1
ATOM 892 C CA . GLN A 1 121 ? 11.768 -0.498 -31.067 1.00 94.38 121 GLN A CA 1
ATOM 893 C C . GLN A 1 121 ? 10.697 -0.018 -30.090 1.00 94.38 121 GLN A C 1
ATOM 895 O O . GLN A 1 121 ? 10.930 0.936 -29.351 1.00 94.38 121 GLN A O 1
ATOM 900 N N . ALA A 1 122 ? 9.520 -0.648 -30.095 1.00 92.69 122 ALA A N 1
ATOM 901 C CA . ALA A 1 122 ? 8.458 -0.335 -29.147 1.00 92.69 122 ALA A CA 1
ATOM 902 C C . ALA A 1 122 ? 8.919 -0.598 -27.712 1.00 92.69 122 ALA A C 1
ATOM 904 O O . ALA A 1 122 ? 8.813 0.301 -26.880 1.00 92.69 122 ALA A O 1
ATOM 905 N N . LEU A 1 123 ? 9.545 -1.754 -27.473 1.00 92.56 123 LEU A N 1
ATOM 906 C CA . LEU A 1 123 ? 10.147 -2.090 -26.187 1.00 92.56 123 LEU A CA 1
ATOM 907 C C . LEU A 1 123 ? 11.214 -1.065 -25.773 1.00 92.56 123 LEU A C 1
ATOM 909 O O . LEU A 1 123 ? 11.198 -0.589 -24.644 1.00 92.56 123 LEU A O 1
ATOM 913 N N . HIS A 1 124 ? 12.112 -0.670 -26.681 1.00 93.62 124 HIS A N 1
ATOM 914 C CA . HIS A 1 124 ? 13.132 0.343 -26.390 1.00 93.62 124 HIS A CA 1
ATOM 915 C C . HIS A 1 124 ? 12.516 1.687 -25.968 1.00 93.62 124 HIS A C 1
ATOM 917 O O . HIS A 1 124 ? 12.944 2.283 -24.978 1.00 93.62 124 HIS A O 1
ATOM 923 N N . ARG A 1 125 ? 11.475 2.149 -26.676 1.00 95.12 125 ARG A N 1
ATOM 924 C CA . ARG A 1 125 ? 10.752 3.380 -26.320 1.00 95.12 125 ARG A CA 1
ATOM 925 C C . ARG A 1 125 ? 10.070 3.269 -24.959 1.00 95.12 125 ARG A C 1
ATOM 927 O O . ARG A 1 125 ? 10.132 4.213 -24.175 1.00 95.12 125 ARG A O 1
ATOM 934 N N . GLU A 1 126 ? 9.434 2.138 -24.677 1.00 91.69 126 GLU A N 1
ATOM 935 C CA . GLU A 1 126 ? 8.758 1.892 -23.404 1.00 91.69 126 GLU A CA 1
ATOM 936 C C . GLU A 1 126 ? 9.746 1.851 -22.233 1.00 91.69 126 GLU A C 1
ATOM 938 O O . GLU A 1 126 ? 9.526 2.519 -21.225 1.00 91.69 126 GLU A O 1
ATOM 943 N N . LEU A 1 127 ? 10.872 1.149 -22.386 1.00 92.56 127 LEU A N 1
ATOM 944 C CA . LEU A 1 127 ? 11.921 1.078 -21.368 1.00 92.56 127 LEU A CA 1
ATOM 945 C C . LEU A 1 127 ? 12.513 2.459 -21.067 1.00 92.56 127 LEU A C 1
ATOM 947 O O . LEU A 1 127 ? 12.643 2.828 -19.901 1.00 92.56 127 LEU A O 1
ATOM 951 N N . ILE A 1 128 ? 12.808 3.254 -22.102 1.00 92.56 128 ILE A N 1
ATOM 952 C CA . ILE A 1 128 ? 13.267 4.639 -21.925 1.00 92.56 128 ILE A CA 1
ATOM 953 C C . ILE A 1 128 ? 12.202 5.485 -21.223 1.00 92.56 128 ILE A C 1
ATOM 955 O O . ILE A 1 128 ? 12.536 6.283 -20.349 1.00 92.56 128 ILE A O 1
ATOM 959 N N . SER A 1 129 ? 10.929 5.330 -21.594 1.00 94.12 129 SER A N 1
ATOM 960 C CA . SER A 1 129 ? 9.821 6.037 -20.949 1.00 94.12 129 SER A CA 1
ATOM 961 C C . SER A 1 129 ? 9.748 5.689 -19.460 1.00 94.12 129 SER A C 1
ATOM 963 O O . SER A 1 129 ? 9.782 6.581 -18.618 1.00 94.12 129 SER A O 1
ATOM 965 N N . ASN A 1 130 ? 9.764 4.402 -19.111 1.00 91.50 130 ASN A N 1
ATOM 966 C CA . ASN A 1 130 ? 9.728 3.946 -17.722 1.00 91.50 130 ASN A CA 1
ATOM 967 C C . ASN A 1 130 ? 10.924 4.461 -16.910 1.00 91.50 130 ASN A C 1
ATOM 969 O O . ASN A 1 130 ? 10.719 4.958 -15.804 1.00 91.50 130 ASN A O 1
ATOM 973 N N . TYR A 1 131 ? 12.135 4.443 -17.479 1.00 88.50 131 TYR A N 1
ATOM 974 C CA . TYR A 1 131 ? 13.324 5.021 -16.847 1.00 88.50 131 TYR A CA 1
ATOM 975 C C . TYR A 1 131 ? 13.163 6.524 -16.580 1.00 88.50 131 TYR A C 1
ATOM 977 O O . TYR A 1 131 ? 13.385 6.979 -15.460 1.00 88.50 131 TYR A O 1
ATOM 985 N N . LYS A 1 132 ? 12.700 7.295 -17.574 1.00 92.38 132 LYS A N 1
ATOM 986 C CA . LYS A 1 132 ? 12.441 8.738 -17.425 1.00 92.38 132 LYS A CA 1
ATOM 987 C C . LYS A 1 132 ? 11.361 9.041 -16.385 1.00 92.38 132 LYS A C 1
ATOM 989 O O . LYS A 1 132 ? 11.452 10.050 -15.696 1.00 92.38 132 LYS A O 1
ATOM 994 N N . LEU A 1 133 ? 10.344 8.186 -16.276 1.00 90.56 133 LEU A N 1
ATOM 995 C CA . LEU A 1 133 ? 9.274 8.307 -15.284 1.00 90.56 133 LEU A CA 1
ATOM 996 C C . LEU A 1 133 ? 9.657 7.741 -13.902 1.00 90.56 133 LEU A C 1
ATOM 998 O O . LEU A 1 133 ? 8.837 7.805 -12.989 1.00 90.56 133 LEU A O 1
ATOM 1002 N N . GLY A 1 134 ? 10.851 7.159 -13.735 1.00 84.56 134 GLY A N 1
ATOM 1003 C CA . GLY A 1 134 ? 11.269 6.514 -12.485 1.00 84.56 134 GLY A CA 1
ATOM 1004 C C . GLY A 1 134 ? 10.450 5.268 -12.126 1.00 84.56 134 GLY A C 1
ATOM 1005 O O . GLY A 1 134 ? 10.396 4.872 -10.963 1.00 84.56 134 GLY A O 1
ATOM 1006 N N . LYS A 1 135 ? 9.780 4.651 -13.107 1.00 82.88 135 LYS A N 1
ATOM 1007 C CA . LYS A 1 135 ? 9.039 3.402 -12.918 1.00 82.88 135 LYS A CA 1
ATOM 1008 C C . LYS A 1 135 ? 10.019 2.240 -12.982 1.00 82.88 135 LYS A C 1
ATOM 1010 O O . LYS A 1 135 ? 10.496 1.887 -14.059 1.00 82.88 135 LYS A O 1
ATOM 1015 N N . ASP A 1 136 ? 10.288 1.628 -11.837 1.00 80.81 136 ASP A N 1
ATOM 1016 C CA . ASP A 1 136 ? 11.029 0.373 -11.808 1.00 80.81 136 ASP A CA 1
ATOM 1017 C C . ASP A 1 136 ? 10.116 -0.766 -12.291 1.00 80.81 136 ASP A C 1
ATOM 1019 O O . ASP A 1 136 ? 9.198 -1.194 -11.591 1.00 80.81 136 ASP A O 1
ATOM 1023 N N . VAL A 1 137 ? 10.371 -1.237 -13.514 1.00 71.50 137 VAL A N 1
ATOM 1024 C CA . VAL A 1 137 ? 9.644 -2.336 -14.176 1.00 71.50 137 VAL A CA 1
ATOM 1025 C C . VAL A 1 137 ? 9.814 -3.662 -13.420 1.00 71.50 137 VAL A C 1
ATOM 1027 O O . VAL A 1 137 ? 9.009 -4.579 -13.582 1.00 71.50 137 VAL A O 1
ATOM 1030 N N . LEU A 1 138 ? 10.841 -3.770 -12.572 1.00 74.75 138 LEU A N 1
ATOM 1031 C CA . LEU A 1 138 ? 11.084 -4.939 -11.732 1.00 74.75 138 LEU A CA 1
ATOM 1032 C C . LEU A 1 138 ? 10.286 -4.889 -10.423 1.00 74.75 138 LEU A C 1
ATOM 1034 O O . LEU A 1 138 ? 10.001 -5.944 -9.849 1.00 74.75 138 LEU A O 1
ATOM 1038 N N . GLN A 1 139 ? 9.878 -3.703 -9.953 1.00 72.44 139 GLN A N 1
ATOM 1039 C CA . GLN A 1 139 ? 8.997 -3.610 -8.788 1.00 72.44 139 GLN A CA 1
ATOM 1040 C C . GLN A 1 139 ? 7.565 -3.936 -9.192 1.00 72.44 139 GLN A C 1
ATOM 1042 O O . GLN A 1 139 ? 7.035 -3.436 -10.180 1.00 72.44 139 GLN A O 1
ATOM 1047 N N . LYS A 1 140 ? 6.897 -4.754 -8.375 1.00 79.69 140 LYS A N 1
ATOM 1048 C CA . LYS A 1 140 ? 5.489 -5.129 -8.554 1.00 79.69 140 LYS A CA 1
ATOM 1049 C C . LYS A 1 140 ? 4.626 -4.344 -7.558 1.00 79.69 140 LYS A C 1
ATOM 1051 O O . LYS A 1 140 ? 4.282 -4.891 -6.506 1.00 79.69 140 LYS A O 1
ATOM 1056 N N . PRO A 1 141 ? 4.281 -3.072 -7.839 1.00 78.75 141 PRO A N 1
ATOM 1057 C CA . PRO A 1 141 ? 3.631 -2.188 -6.871 1.00 78.75 141 PRO A CA 1
ATOM 1058 C C . PRO A 1 141 ? 2.287 -2.737 -6.378 1.00 78.75 141 PRO A C 1
ATOM 1060 O O . PRO A 1 141 ? 2.014 -2.684 -5.180 1.00 78.75 141 PRO A O 1
ATOM 1063 N N . GLU A 1 142 ? 1.499 -3.353 -7.264 1.00 84.69 142 GLU A N 1
ATOM 1064 C CA . GLU A 1 142 ? 0.210 -3.959 -6.904 1.00 84.69 142 GLU A CA 1
ATOM 1065 C C . GLU A 1 142 ? 0.369 -5.165 -5.973 1.00 84.69 142 GLU A C 1
ATOM 1067 O O . GLU A 1 142 ? -0.343 -5.286 -4.979 1.00 84.69 142 GLU A O 1
ATOM 1072 N N . LEU A 1 143 ? 1.357 -6.030 -6.223 1.00 84.75 143 LEU A N 1
ATOM 1073 C CA . LEU A 1 143 ? 1.638 -7.164 -5.341 1.00 84.75 143 LEU A CA 1
ATOM 1074 C C . LEU A 1 143 ? 2.092 -6.684 -3.956 1.00 84.75 143 LEU A C 1
ATOM 1076 O O . LEU A 1 143 ? 1.610 -7.184 -2.943 1.00 84.75 143 LEU A O 1
ATOM 1080 N N . ASN A 1 144 ? 2.974 -5.684 -3.907 1.00 84.62 144 ASN A N 1
ATOM 1081 C CA . ASN A 1 144 ? 3.423 -5.082 -2.651 1.00 84.62 144 ASN A CA 1
ATOM 1082 C C . ASN A 1 144 ? 2.263 -4.445 -1.874 1.00 84.62 144 ASN A C 1
ATOM 1084 O O . ASN A 1 144 ? 2.216 -4.551 -0.648 1.00 84.62 144 ASN A O 1
ATOM 1088 N N . LYS A 1 145 ? 1.316 -3.808 -2.571 1.00 90.19 145 LYS A N 1
ATOM 1089 C CA . LYS A 1 145 ? 0.092 -3.266 -1.975 1.00 90.19 145 LYS A CA 1
ATOM 1090 C C . LYS A 1 145 ? -0.773 -4.377 -1.372 1.00 90.19 145 LYS A C 1
ATOM 1092 O O . LYS A 1 145 ? -1.088 -4.298 -0.189 1.00 90.19 145 LYS A O 1
ATOM 1097 N N . VAL A 1 146 ? -1.054 -5.439 -2.130 1.00 92.88 146 VAL A N 1
ATOM 1098 C CA . VAL A 1 146 ? -1.841 -6.597 -1.662 1.00 92.88 146 VAL A CA 1
ATOM 1099 C C . VAL A 1 146 ? -1.179 -7.291 -0.466 1.00 92.88 146 VAL A C 1
ATOM 1101 O O . VAL A 1 146 ? -1.850 -7.647 0.500 1.00 92.88 146 VAL A O 1
ATOM 1104 N N . LEU A 1 147 ? 0.145 -7.470 -0.483 1.00 92.69 147 LEU A N 1
ATOM 1105 C CA . LEU A 1 147 ? 0.873 -8.076 0.638 1.00 92.69 147 LEU A CA 1
ATOM 1106 C C . LEU A 1 147 ? 0.834 -7.206 1.901 1.00 92.69 147 LEU A C 1
ATOM 1108 O O . LEU A 1 147 ? 0.721 -7.739 3.007 1.00 92.69 147 LEU A O 1
ATOM 1112 N N . ARG A 1 148 ? 0.920 -5.880 1.750 1.00 91.62 148 ARG A N 1
ATOM 1113 C CA . ARG A 1 148 ? 0.804 -4.936 2.868 1.00 91.62 148 ARG A CA 1
ATOM 1114 C C . ARG A 1 148 ? -0.596 -4.971 3.470 1.00 91.62 148 ARG A C 1
ATOM 1116 O O . ARG A 1 148 ? -0.723 -5.144 4.677 1.00 91.62 148 ARG A O 1
ATOM 1123 N N . GLU A 1 149 ? -1.618 -4.911 2.623 1.00 93.81 149 GLU A N 1
ATOM 1124 C CA . GLU A 1 149 ? -3.024 -5.000 3.021 1.00 93.81 149 GLU A CA 1
ATOM 1125 C C . GLU A 1 149 ? -3.322 -6.324 3.733 1.00 93.81 149 GLU A C 1
ATOM 1127 O O . GLU A 1 149 ? -3.927 -6.336 4.803 1.00 93.81 149 GLU A O 1
ATOM 1132 N N . ARG A 1 150 ? -2.811 -7.450 3.218 1.00 95.06 150 ARG A N 1
ATOM 1133 C CA . ARG A 1 150 ? -2.926 -8.754 3.884 1.00 95.06 150 ARG A CA 1
ATOM 1134 C C . ARG A 1 150 ? -2.292 -8.747 5.277 1.00 95.06 150 ARG A C 1
ATOM 1136 O O . ARG A 1 150 ? -2.899 -9.260 6.215 1.00 95.06 150 ARG A O 1
ATOM 1143 N N . ARG A 1 151 ? -1.098 -8.163 5.427 1.00 95.94 151 ARG A N 1
ATOM 1144 C CA . ARG A 1 151 ? -0.402 -8.056 6.721 1.00 95.94 151 ARG A CA 1
ATOM 1145 C C . ARG A 1 151 ? -1.168 -7.170 7.705 1.00 95.94 151 ARG A C 1
ATOM 1147 O O . ARG A 1 151 ? -1.278 -7.514 8.877 1.00 95.94 151 ARG A O 1
ATOM 1154 N N . GLU A 1 152 ? -1.705 -6.048 7.239 1.00 95.75 152 GLU A N 1
ATOM 1155 C CA . GLU A 1 152 ? -2.529 -5.143 8.047 1.00 95.75 152 GLU A CA 1
ATOM 1156 C C . GLU A 1 152 ? -3.836 -5.806 8.482 1.00 95.75 152 GLU A C 1
ATOM 1158 O O . GLU A 1 152 ? -4.202 -5.731 9.654 1.00 95.75 152 GLU A O 1
ATOM 1163 N N . THR A 1 153 ? -4.495 -6.517 7.568 1.00 94.50 153 THR A N 1
ATOM 1164 C CA . THR A 1 153 ? -5.741 -7.244 7.839 1.00 94.50 153 THR A CA 1
ATOM 1165 C C . THR A 1 153 ? -5.512 -8.348 8.865 1.00 94.50 153 THR A C 1
ATOM 1167 O O . THR A 1 153 ? -6.295 -8.494 9.801 1.00 94.50 153 THR A O 1
ATOM 1170 N N . GLN A 1 154 ? -4.410 -9.090 8.736 1.00 93.38 154 GLN A N 1
ATOM 1171 C CA . GLN A 1 154 ? -4.023 -10.106 9.709 1.00 93.38 154 GLN A CA 1
ATOM 1172 C C . GLN A 1 154 ? -3.751 -9.489 11.087 1.00 93.38 154 GLN A C 1
ATOM 1174 O O . GLN A 1 154 ? -4.328 -9.946 12.069 1.00 93.38 154 GLN A O 1
ATOM 1179 N N . ARG A 1 155 ? -2.959 -8.410 11.161 1.00 93.19 155 ARG A N 1
ATOM 1180 C CA . ARG A 1 155 ? -2.679 -7.711 12.426 1.00 93.19 155 ARG A CA 1
ATOM 1181 C C . ARG A 1 155 ? -3.958 -7.195 13.084 1.00 93.19 155 ARG A C 1
ATOM 1183 O O . ARG A 1 155 ? -4.118 -7.307 14.293 1.00 93.19 155 ARG A O 1
ATOM 1190 N N . LYS A 1 156 ? -4.874 -6.627 12.295 1.00 93.19 156 LYS A N 1
ATOM 1191 C CA . LYS A 1 156 ? -6.166 -6.144 12.791 1.00 93.19 156 LYS A CA 1
ATOM 1192 C C . LYS A 1 156 ? -7.007 -7.291 13.344 1.00 93.19 156 LYS A C 1
ATOM 1194 O O . LYS A 1 156 ? -7.544 -7.160 14.437 1.00 93.19 156 LYS A O 1
ATOM 1199 N N . LYS A 1 157 ? -7.067 -8.417 12.630 1.00 92.31 157 LYS A N 1
ATOM 1200 C CA . LYS A 1 157 ? -7.765 -9.617 13.093 1.00 92.31 157 LYS A CA 1
ATOM 1201 C C . LYS A 1 157 ? -7.165 -10.145 14.397 1.00 92.31 157 LYS A C 1
ATOM 1203 O O . LYS A 1 157 ? -7.909 -10.417 15.324 1.00 92.31 157 LYS A O 1
ATOM 1208 N N . GLU A 1 158 ? -5.841 -10.244 14.494 1.00 88.75 158 GLU A N 1
ATOM 1209 C CA . GLU A 1 158 ? -5.145 -10.670 15.717 1.00 88.75 158 GLU A CA 1
ATOM 1210 C C . GLU A 1 158 ? -5.399 -9.708 16.885 1.00 88.75 158 GLU A C 1
ATOM 1212 O O . GLU A 1 158 ? -5.619 -10.152 18.007 1.00 88.75 158 GLU A O 1
ATOM 1217 N N . TRP A 1 159 ? -5.429 -8.397 16.631 1.00 86.19 159 TRP A N 1
ATOM 1218 C CA . TRP A 1 159 ? -5.768 -7.386 17.632 1.00 86.19 159 TRP A CA 1
ATOM 1219 C C . TRP A 1 159 ? -7.220 -7.499 18.116 1.00 86.19 159 TRP A C 1
ATOM 1221 O O . TRP A 1 159 ? -7.479 -7.434 19.316 1.00 86.19 159 TRP A O 1
ATOM 1231 N N . GLU A 1 160 ? -8.172 -7.688 17.202 1.00 83.56 160 GLU A N 1
ATOM 1232 C CA . GLU A 1 160 ? -9.587 -7.886 17.530 1.00 83.56 160 GLU A CA 1
ATOM 1233 C C . GLU A 1 160 ? -9.811 -9.200 18.285 1.00 83.56 160 GLU A C 1
ATOM 1235 O O . GLU A 1 160 ? -10.473 -9.200 19.320 1.00 83.56 160 GLU A O 1
ATOM 1240 N N . GLU A 1 161 ? -9.197 -10.294 17.832 1.00 83.56 161 GLU A N 1
ATOM 1241 C CA . GLU A 1 161 ? -9.210 -11.596 18.503 1.00 83.56 161 GLU A CA 1
ATOM 1242 C C . GLU A 1 161 ? -8.587 -11.486 19.895 1.00 83.56 161 GLU A C 1
ATOM 1244 O O . GLU A 1 161 ? -9.146 -11.991 20.860 1.00 83.56 161 GLU A O 1
ATOM 1249 N N . GLN A 1 162 ? -7.472 -10.765 20.041 1.00 77.31 162 GLN A N 1
ATOM 1250 C CA . GLN A 1 162 ? -6.830 -10.524 21.327 1.00 77.31 162 GLN A CA 1
ATOM 1251 C C . GLN A 1 162 ? -7.725 -9.691 22.252 1.00 77.31 162 GLN A C 1
ATOM 1253 O O . GLN A 1 162 ? -7.820 -10.007 23.433 1.00 77.31 162 GLN A O 1
ATOM 1258 N N . LYS A 1 163 ? -8.396 -8.657 21.740 1.00 73.75 163 LYS A N 1
ATOM 1259 C CA . LYS A 1 163 ? -9.303 -7.795 22.511 1.00 73.75 163 LYS A CA 1
ATOM 1260 C C . LYS A 1 163 ? -10.607 -8.509 22.888 1.00 73.75 163 LYS A C 1
ATOM 1262 O O . LYS A 1 163 ? -11.157 -8.250 23.953 1.00 73.75 163 LYS A O 1
ATOM 1267 N N . SER A 1 164 ? -11.079 -9.422 22.041 1.00 67.12 164 SER A N 1
ATOM 1268 C CA . SER A 1 164 ? -12.247 -10.267 22.305 1.00 67.12 164 SER A CA 1
ATOM 1269 C C . SER A 1 164 ? -11.915 -11.450 23.220 1.00 67.12 164 SER A C 1
ATOM 1271 O O . SER A 1 164 ? -12.731 -11.820 24.057 1.00 67.12 164 SER A O 1
ATOM 1273 N N . SER A 1 165 ? -10.716 -12.027 23.095 1.00 60.19 165 SER A N 1
ATOM 1274 C CA . SER A 1 165 ? -10.227 -13.134 23.930 1.00 60.19 165 SER A CA 1
ATOM 1275 C C . SER A 1 165 ? -9.797 -12.656 25.315 1.00 60.19 165 SER A C 1
ATOM 1277 O O . SER A 1 165 ? -10.094 -13.310 26.307 1.00 60.19 165 SER A O 1
ATOM 1279 N N . LYS A 1 166 ? -9.183 -11.469 25.418 1.00 60.94 166 LYS A N 1
ATOM 1280 C CA . LYS A 1 166 ? -9.054 -10.708 26.676 1.00 60.94 166 LYS A CA 1
ATOM 1281 C C . LYS A 1 166 ? -10.349 -9.951 26.973 1.00 60.94 166 LYS A C 1
ATOM 1283 O O . LYS A 1 166 ? -10.285 -8.801 27.396 1.00 60.94 166 LYS A O 1
ATOM 1288 N N . GLY A 1 167 ? -11.495 -10.580 26.682 1.00 62.34 167 GLY A N 1
ATOM 1289 C CA . GLY A 1 167 ? -12.824 -9.987 26.753 1.00 62.34 167 GLY A CA 1
ATOM 1290 C C . GLY A 1 167 ? -12.975 -9.098 27.979 1.00 62.34 167 GLY A C 1
ATOM 1291 O O . GLY A 1 167 ? -12.443 -9.421 29.043 1.00 62.34 167 GLY A O 1
ATOM 1292 N N . ARG A 1 168 ? -13.656 -7.959 27.790 1.00 62.47 168 ARG A N 1
ATOM 1293 C CA . ARG A 1 168 ? -13.883 -6.942 28.825 1.00 62.47 168 ARG A CA 1
ATOM 1294 C C . ARG A 1 168 ? -14.058 -7.598 30.183 1.00 62.47 168 ARG A C 1
ATOM 1296 O O . ARG A 1 168 ? -14.933 -8.450 30.351 1.00 62.47 168 ARG A O 1
ATOM 1303 N N . SER A 1 169 ? -13.215 -7.209 31.136 1.00 74.00 169 SER A N 1
ATOM 1304 C CA . SER A 1 169 ? -13.307 -7.744 32.491 1.00 74.00 169 SER A CA 1
ATOM 1305 C C . SER A 1 169 ? -14.730 -7.540 33.011 1.00 74.00 169 SER A C 1
ATOM 1307 O O . SER A 1 169 ? -15.352 -6.515 32.732 1.00 74.00 169 SER A O 1
ATOM 1309 N N . SER A 1 170 ? -15.241 -8.480 33.811 1.00 74.81 170 SER A N 1
ATOM 1310 C CA . SER A 1 170 ? -16.534 -8.322 34.496 1.00 74.81 170 SER A CA 1
ATOM 1311 C C . SER A 1 170 ? -16.644 -6.963 35.210 1.00 74.81 170 SER A C 1
ATOM 1313 O O . SER A 1 170 ? -17.720 -6.373 35.268 1.00 74.81 170 SER A O 1
ATOM 1315 N N . LEU A 1 171 ? -15.518 -6.439 35.708 1.00 84.31 171 LEU A N 1
ATOM 1316 C CA . LEU A 1 171 ? -15.419 -5.111 36.309 1.00 84.31 171 LEU A CA 1
ATOM 1317 C C . LEU A 1 171 ? -15.601 -3.981 35.285 1.00 84.31 171 LEU A C 1
ATOM 1319 O O . LEU A 1 171 ? -16.325 -3.033 35.563 1.00 84.31 171 LEU A O 1
ATOM 1323 N N . GLU A 1 172 ? -14.976 -4.081 34.112 1.00 82.19 172 GLU A N 1
ATOM 1324 C CA . GLU A 1 172 ? -15.079 -3.079 33.042 1.00 82.19 172 GLU A CA 1
ATOM 1325 C C . GLU A 1 172 ? -16.521 -2.968 32.533 1.00 82.19 172 GLU A C 1
ATOM 1327 O O . GLU A 1 172 ? -17.034 -1.867 32.359 1.00 82.19 172 GLU A O 1
ATOM 1332 N N . VAL A 1 173 ? -17.209 -4.106 32.391 1.00 85.38 173 VAL A N 1
ATOM 1333 C CA . VAL A 1 173 ? -18.635 -4.149 32.035 1.00 85.38 173 VAL A CA 1
ATOM 1334 C C . VAL A 1 173 ? -19.492 -3.467 33.105 1.00 85.38 173 VAL A C 1
ATOM 1336 O O . VAL A 1 173 ? -20.308 -2.611 32.781 1.00 85.38 173 VAL A O 1
ATOM 1339 N N . LYS A 1 174 ? -19.269 -3.768 34.390 1.00 89.25 174 LYS A N 1
ATOM 1340 C CA . LYS A 1 174 ? -20.021 -3.142 35.491 1.00 89.25 174 LYS A CA 1
ATOM 1341 C C . LYS A 1 174 ? -19.762 -1.640 35.629 1.00 89.25 174 LYS A C 1
ATOM 1343 O O . LYS A 1 174 ? -20.666 -0.903 36.018 1.00 89.25 174 LYS A O 1
ATOM 1348 N N . LEU A 1 175 ? -18.542 -1.176 35.347 1.00 92.38 175 LEU A N 1
ATOM 1349 C CA . LEU A 1 175 ? -18.226 0.256 35.327 1.00 92.38 175 LEU A CA 1
ATOM 1350 C C . LEU A 1 175 ? -18.968 0.971 34.196 1.00 92.38 175 LEU A C 1
ATOM 1352 O O . LEU A 1 175 ? -19.534 2.038 34.420 1.00 92.38 175 LEU A O 1
ATOM 1356 N N . GLU A 1 176 ? -19.001 0.366 33.009 1.00 86.81 176 GLU A N 1
ATOM 1357 C CA . GLU A 1 176 ? -19.745 0.883 31.861 1.00 86.81 176 GLU A CA 1
ATOM 1358 C C . GLU A 1 176 ? -21.251 0.959 32.160 1.00 86.81 176 GLU A C 1
ATOM 1360 O O . GLU A 1 176 ? -21.861 2.010 31.978 1.00 86.81 176 GLU A O 1
ATOM 1365 N N . GLU A 1 177 ? -21.834 -0.115 32.701 1.00 90.81 177 GLU A N 1
ATOM 1366 C CA . GLU A 1 177 ? -23.243 -0.157 33.117 1.00 90.81 177 GLU A CA 1
ATOM 1367 C C . GLU A 1 177 ? -23.569 0.930 34.148 1.00 90.81 177 GLU A C 1
ATOM 1369 O O . GLU A 1 177 ? -24.596 1.604 34.046 1.00 90.81 177 GLU A O 1
ATOM 1374 N N . ARG A 1 178 ? -22.686 1.141 35.134 1.00 93.25 178 ARG A N 1
ATOM 1375 C CA . ARG A 1 178 ? -22.867 2.195 36.136 1.00 93.25 178 ARG A CA 1
ATOM 1376 C C . ARG A 1 178 ? -22.806 3.587 35.511 1.00 93.25 178 ARG A C 1
ATOM 1378 O O . ARG A 1 178 ? -23.641 4.419 35.852 1.00 93.25 178 ARG A O 1
ATOM 1385 N N . ARG A 1 179 ? -21.872 3.825 34.584 1.00 91.31 179 ARG A N 1
ATOM 1386 C CA . ARG A 1 179 ? -21.753 5.107 33.877 1.00 91.31 179 ARG A CA 1
ATOM 1387 C C . ARG A 1 179 ? -23.009 5.411 33.066 1.00 91.31 179 ARG A C 1
ATOM 1389 O O . ARG A 1 179 ? -23.521 6.520 33.147 1.00 91.31 179 ARG A O 1
ATOM 1396 N N . ILE A 1 180 ? -23.519 4.424 32.325 1.00 91.62 180 ILE A N 1
ATOM 1397 C CA . ILE A 1 180 ? -24.757 4.559 31.543 1.00 91.62 180 ILE A CA 1
ATOM 1398 C C . ILE A 1 180 ? -25.929 4.890 32.469 1.00 91.62 180 ILE A C 1
ATOM 1400 O O . ILE A 1 180 ? -26.672 5.829 32.206 1.00 91.62 180 ILE A O 1
ATOM 1404 N N . LYS A 1 181 ? -26.055 4.179 33.595 1.00 93.38 181 LYS A N 1
ATOM 1405 C CA . LYS A 1 181 ? -27.129 4.416 34.565 1.00 93.38 181 LYS A CA 1
ATOM 1406 C C . LYS A 1 181 ? -27.068 5.812 35.196 1.00 93.38 181 LYS A C 1
ATOM 1408 O O . LYS A 1 181 ? -28.102 6.455 35.343 1.00 93.38 181 LYS A O 1
ATOM 1413 N N . GLU A 1 182 ? -25.878 6.288 35.559 1.00 91.44 182 GLU A N 1
ATOM 1414 C CA . GLU A 1 182 ? -25.685 7.648 36.084 1.00 91.44 182 GLU A CA 1
ATOM 1415 C C . GLU A 1 182 ? -25.984 8.713 35.009 1.00 91.44 182 GLU A C 1
ATOM 1417 O O . GLU A 1 182 ? -26.599 9.739 35.301 1.00 91.44 182 GLU A O 1
ATOM 1422 N N . GLU A 1 183 ? -25.625 8.467 33.747 1.00 89.75 183 GLU A N 1
ATOM 1423 C CA . GLU A 1 183 ? -25.947 9.360 32.626 1.00 89.75 183 GLU A CA 1
ATOM 1424 C C . GLU A 1 183 ? -27.461 9.421 32.351 1.00 89.75 183 GLU A C 1
ATOM 1426 O O . GLU A 1 183 ? -28.017 10.495 32.125 1.00 89.75 183 GLU A O 1
ATOM 1431 N N . GLU A 1 184 ? -28.158 8.287 32.404 1.00 90.38 184 GLU A N 1
ATOM 1432 C CA . GLU A 1 184 ? -29.618 8.238 32.282 1.00 90.38 184 GLU A CA 1
ATOM 1433 C C . GLU A 1 184 ? -30.306 8.959 33.446 1.00 90.38 184 GLU A C 1
ATOM 1435 O O . GLU A 1 184 ? -31.212 9.763 33.229 1.00 90.38 184 GLU A O 1
ATOM 1440 N N . GLU A 1 185 ? -29.850 8.734 34.679 1.00 89.06 185 GLU A N 1
ATOM 1441 C CA . GLU A 1 185 ? -30.408 9.383 35.865 1.00 89.06 185 GLU A CA 1
ATOM 1442 C C . GLU A 1 185 ? -30.173 10.900 35.855 1.00 89.06 185 GLU A C 1
ATOM 1444 O O . GLU A 1 185 ? -31.071 11.669 36.199 1.00 89.06 185 GLU A O 1
ATOM 1449 N N . THR A 1 186 ? -28.994 11.356 35.424 1.00 88.19 186 THR A N 1
ATOM 1450 C CA . THR A 1 186 ? -28.711 12.792 35.278 1.00 88.19 186 THR A CA 1
ATOM 1451 C C . THR A 1 186 ? -29.554 13.420 34.175 1.00 88.19 186 THR A C 1
ATOM 1453 O O . THR A 1 186 ? -30.123 14.483 34.399 1.00 88.19 186 THR A O 1
ATOM 1456 N N . LYS A 1 187 ? -29.732 12.752 33.027 1.00 88.25 187 LYS A N 1
ATOM 1457 C CA . LYS A 1 187 ? -30.640 13.218 31.965 1.00 88.25 187 LYS A CA 1
ATOM 1458 C C . LYS A 1 187 ? -32.079 13.346 32.455 1.00 88.25 187 LYS A C 1
ATOM 1460 O O . LYS A 1 187 ? -32.716 14.358 32.182 1.00 88.25 187 LYS A O 1
ATOM 1465 N N . LEU A 1 188 ? -32.585 12.359 33.194 1.00 84.81 188 LEU A N 1
ATOM 1466 C CA . LEU A 1 188 ? -33.940 12.408 33.750 1.00 84.81 188 LEU A CA 1
ATOM 1467 C C . LEU A 1 188 ? -34.100 13.544 34.769 1.00 84.81 188 LEU A C 1
ATOM 1469 O O . LEU A 1 188 ? -35.086 14.272 34.704 1.00 84.81 188 LEU A O 1
ATOM 1473 N N . LYS A 1 189 ? -33.114 13.747 35.652 1.00 84.19 189 LYS A N 1
ATOM 1474 C CA . LYS A 1 189 ? -33.116 14.859 36.618 1.00 84.19 189 LYS A CA 1
ATOM 1475 C C . LYS A 1 189 ? -33.066 16.225 35.943 1.00 84.19 189 LYS A C 1
ATOM 1477 O O . LYS A 1 189 ? -33.788 17.118 36.364 1.00 84.19 189 LYS A O 1
ATOM 1482 N N . VAL A 1 190 ? -32.262 16.381 34.890 1.00 84.38 190 VAL A N 1
ATOM 1483 C CA . VAL A 1 190 ? -32.204 17.625 34.106 1.00 84.38 190 VAL A CA 1
ATOM 1484 C C . VAL A 1 190 ? -33.558 17.913 33.460 1.00 84.38 190 VAL A C 1
ATOM 1486 O O . VAL A 1 190 ? -34.039 19.034 33.542 1.00 84.38 190 VAL A O 1
ATOM 1489 N N . ILE A 1 191 ? -34.223 16.900 32.895 1.00 81.19 191 ILE A N 1
ATOM 1490 C CA . ILE A 1 191 ? -35.567 17.064 32.321 1.00 81.19 191 ILE A CA 1
ATOM 1491 C C . ILE A 1 191 ? -36.585 17.474 33.400 1.00 81.19 191 ILE A C 1
ATOM 1493 O O . ILE A 1 191 ? -37.398 18.366 33.165 1.00 81.19 191 ILE A O 1
ATOM 1497 N N . GLU A 1 192 ? -36.544 16.862 34.586 1.00 81.00 192 GLU A N 1
ATOM 1498 C CA . GLU A 1 192 ? -37.437 17.199 35.705 1.00 81.00 192 GLU A CA 1
ATOM 1499 C C . GLU A 1 192 ? -37.184 18.619 36.252 1.00 81.00 192 GLU A C 1
ATOM 1501 O O . GLU A 1 192 ? -38.123 19.382 36.516 1.00 81.00 192 GLU A O 1
ATOM 1506 N N . GLU A 1 193 ? -35.916 19.013 36.384 1.00 81.00 193 GLU A N 1
ATOM 1507 C CA . GLU A 1 193 ? -35.522 20.367 36.774 1.00 81.00 193 GLU A CA 1
ATOM 1508 C C . GLU A 1 193 ? -35.956 21.390 35.717 1.00 81.00 193 GLU A C 1
ATOM 1510 O O . GLU A 1 193 ? -36.570 22.397 36.059 1.00 81.00 193 GLU A O 1
ATOM 1515 N N . ASP A 1 194 ? -35.767 21.101 34.429 1.00 80.94 194 ASP A N 1
ATOM 1516 C CA . ASP A 1 194 ? -36.223 21.953 33.329 1.00 80.94 194 ASP A CA 1
ATOM 1517 C C . ASP A 1 194 ? -37.757 22.084 33.298 1.00 80.94 194 ASP A C 1
ATOM 1519 O O . ASP A 1 194 ? -38.291 23.162 33.023 1.00 80.94 194 ASP A O 1
ATOM 1523 N N . GLU A 1 195 ? -38.508 21.024 33.615 1.00 79.94 195 GLU A N 1
ATOM 1524 C CA . GLU A 1 195 ? -39.974 21.070 33.707 1.00 79.94 195 GLU A CA 1
ATOM 1525 C C . GLU A 1 195 ? -40.485 21.864 34.922 1.00 79.94 195 GLU A C 1
ATOM 1527 O O . GLU A 1 195 ? -41.516 22.552 34.832 1.00 79.94 195 GLU A O 1
ATOM 1532 N N . SER A 1 196 ? -39.774 21.791 36.049 1.00 76.12 196 SER A N 1
ATOM 1533 C CA . SER A 1 196 ? -40.113 22.497 37.293 1.00 76.12 196 SER A CA 1
ATOM 1534 C C . SER A 1 196 ? -39.626 23.952 37.324 1.00 76.12 196 SER A C 1
ATOM 1536 O O . SER A 1 196 ? -40.302 24.802 37.912 1.00 76.12 196 SER A O 1
ATOM 1538 N N . SER A 1 197 ? -38.528 24.256 36.632 1.00 84.12 197 SER A N 1
ATOM 1539 C CA . SER A 1 197 ? -37.960 25.594 36.432 1.00 84.12 197 SER A CA 1
ATOM 1540 C C . SER A 1 197 ? -38.647 26.350 35.288 1.00 84.12 197 SER A C 1
ATOM 1542 O O . SER A 1 197 ? -38.702 27.582 35.288 1.00 84.12 197 SER A O 1
ATOM 1544 N N . ALA A 1 198 ? -39.263 25.634 34.336 1.00 86.12 198 ALA A N 1
ATOM 1545 C CA . ALA A 1 198 ? -40.030 26.258 33.264 1.00 86.12 198 ALA A CA 1
ATOM 1546 C C . ALA A 1 198 ? -41.135 27.177 33.821 1.00 86.12 198 ALA A C 1
ATOM 1548 O O . ALA A 1 198 ? -41.885 26.770 34.722 1.00 86.12 198 ALA A O 1
ATOM 1549 N N . PRO A 1 199 ? -41.302 28.387 33.252 1.00 87.69 199 PRO A N 1
ATOM 1550 C CA . PRO A 1 199 ? -42.306 29.340 33.707 1.00 87.69 199 PRO A CA 1
ATOM 1551 C C . PRO A 1 199 ? -43.720 28.757 33.582 1.00 87.69 199 PRO A C 1
ATOM 1553 O O . PRO A 1 199 ? -44.023 27.988 32.665 1.00 87.69 199 PRO A O 1
ATOM 1556 N N . GLU A 1 200 ? -44.603 29.151 34.504 1.00 86.69 200 GLU A N 1
ATOM 1557 C CA . GLU A 1 200 ? -45.946 28.576 34.681 1.00 86.69 200 GLU A CA 1
ATOM 1558 C C . GLU A 1 200 ? -46.756 28.529 33.375 1.00 86.69 200 GLU A C 1
ATOM 1560 O O . GLU A 1 200 ? -47.360 27.505 33.051 1.00 86.69 200 GLU A O 1
ATOM 1565 N N . LEU A 1 201 ? -46.696 29.599 32.577 1.00 90.00 201 LEU A N 1
ATOM 1566 C CA . LEU A 1 201 ? -47.369 29.698 31.280 1.00 90.00 201 LEU A CA 1
ATOM 1567 C C . LEU A 1 201 ? -46.926 28.600 30.304 1.00 90.00 201 LEU A C 1
ATOM 1569 O O . LEU A 1 201 ? -47.774 27.985 29.659 1.00 90.00 201 LEU A O 1
ATOM 1573 N N . LEU A 1 202 ? -45.623 28.300 30.223 1.00 86.94 202 LEU A N 1
ATOM 1574 C CA . LEU A 1 202 ? -45.117 27.210 29.381 1.00 86.94 202 LEU A CA 1
ATOM 1575 C C . LEU A 1 202 ? -45.590 25.847 29.899 1.00 86.94 202 LEU A C 1
ATOM 1577 O O . LEU A 1 202 ? -45.950 24.976 29.105 1.00 86.94 202 LEU A O 1
ATOM 1581 N N . ARG A 1 203 ? -45.639 25.660 31.221 1.00 87.69 203 ARG A N 1
ATOM 1582 C CA . ARG A 1 203 ? -46.112 24.417 31.847 1.00 87.69 203 ARG A CA 1
ATOM 1583 C C . ARG A 1 203 ? -47.603 24.181 31.592 1.00 87.69 203 ARG A C 1
ATOM 1585 O O . ARG A 1 203 ? -48.001 23.070 31.247 1.00 87.69 203 ARG A O 1
ATOM 1592 N N . ILE A 1 204 ? -48.428 25.218 31.726 1.00 89.69 204 ILE A N 1
ATOM 1593 C CA . ILE A 1 204 ? -49.867 25.175 31.431 1.00 89.69 204 ILE A CA 1
ATOM 1594 C C . ILE A 1 204 ? -50.095 24.941 29.933 1.00 89.69 204 ILE A C 1
ATOM 1596 O O . ILE A 1 204 ? -50.896 24.083 29.568 1.00 89.69 204 ILE A O 1
ATOM 1600 N N . HIS A 1 205 ? -49.351 25.629 29.064 1.00 88.38 205 HIS A N 1
ATOM 1601 C CA . HIS A 1 205 ? -49.449 25.461 27.615 1.00 88.38 205 HIS A CA 1
ATOM 1602 C C . HIS A 1 205 ? -49.109 24.028 27.172 1.00 88.38 205 HIS A C 1
ATOM 1604 O O . HIS A 1 205 ? -49.872 23.421 26.419 1.00 88.38 205 HIS A O 1
ATOM 1610 N N . LYS A 1 206 ? -48.020 23.433 27.685 1.00 86.75 206 LYS A N 1
ATOM 1611 C CA . LYS A 1 206 ? -47.697 22.007 27.471 1.00 86.75 206 LYS A CA 1
ATOM 1612 C C . LYS A 1 206 ? -48.854 21.101 27.922 1.00 86.75 206 LYS A C 1
ATOM 1614 O O . LYS A 1 206 ? -49.328 20.270 27.155 1.00 86.75 206 LYS A O 1
ATOM 1619 N N . LYS A 1 207 ? -49.400 21.308 29.126 1.00 86.81 207 LYS A N 1
ATOM 1620 C CA . LYS A 1 207 ? -50.544 20.523 29.637 1.00 86.81 207 LYS A CA 1
ATOM 1621 C C . LYS A 1 207 ? -51.794 20.629 28.753 1.00 86.81 207 LYS A C 1
ATOM 1623 O O . LYS A 1 207 ? -52.469 19.627 28.541 1.00 86.81 207 LYS A O 1
ATOM 1628 N N . ILE A 1 208 ? -52.115 21.813 28.235 1.00 88.56 208 ILE A N 1
ATOM 1629 C CA . ILE A 1 208 ? -53.272 22.022 27.349 1.00 88.56 208 ILE A CA 1
ATOM 1630 C C . ILE A 1 208 ? -53.027 21.387 25.973 1.00 88.56 208 ILE A C 1
ATOM 1632 O O . ILE A 1 208 ? -53.905 20.712 25.440 1.00 88.56 208 ILE A O 1
ATOM 1636 N N . THR A 1 209 ? -51.829 21.543 25.409 1.00 84.00 209 THR A N 1
ATOM 1637 C CA . THR A 1 209 ? -51.472 20.952 24.106 1.00 84.00 209 THR A CA 1
ATOM 1638 C C . THR A 1 209 ? -51.485 19.422 24.130 1.00 84.00 209 THR A C 1
ATOM 1640 O O . THR A 1 209 ? -52.038 18.823 23.215 1.00 84.00 209 THR A O 1
ATOM 1643 N N . HIS A 1 210 ? -50.993 18.780 25.196 1.00 78.44 210 HIS A N 1
ATOM 1644 C CA . HIS A 1 210 ? -51.076 17.319 25.354 1.00 78.44 210 HIS A CA 1
ATOM 1645 C C . HIS A 1 210 ? -52.512 16.799 25.520 1.00 78.44 210 HIS A C 1
ATOM 1647 O O . HIS A 1 210 ? -52.839 15.724 25.026 1.00 78.44 210 HIS A O 1
ATOM 1653 N N . LYS A 1 211 ? -53.385 17.549 26.202 1.00 80.50 211 LYS A N 1
ATOM 1654 C CA . LYS A 1 211 ? -54.797 17.162 26.369 1.00 80.50 211 LYS A CA 1
ATOM 1655 C C . LYS A 1 211 ? -55.578 17.304 25.061 1.00 80.50 211 LYS A C 1
ATOM 1657 O O . LYS A 1 211 ? -56.354 16.427 24.714 1.00 80.50 211 LYS A O 1
ATOM 1662 N N . THR A 1 212 ? -55.310 18.368 24.307 1.00 74.31 212 THR A N 1
ATOM 1663 C CA . THR A 1 212 ? -55.996 18.660 23.036 1.00 74.31 212 THR A CA 1
ATOM 1664 C C . THR A 1 212 ? -55.492 17.830 21.851 1.00 74.31 212 THR A C 1
ATOM 1666 O O . THR A 1 212 ? -56.220 17.670 20.872 1.00 74.31 212 THR A O 1
ATOM 1669 N N . SER A 1 213 ? -54.272 17.281 21.908 1.00 65.62 213 SER A N 1
ATOM 1670 C CA . SER A 1 213 ? -53.767 16.341 20.897 1.00 65.62 213 SER A CA 1
ATOM 1671 C C . SER A 1 213 ? -54.275 14.906 21.087 1.00 65.62 213 SER A C 1
ATOM 1673 O O . SER A 1 213 ? -54.305 14.159 20.114 1.00 65.62 213 SER A O 1
ATOM 1675 N N . GLY A 1 214 ? -54.714 14.533 22.297 1.00 60.53 214 GLY A N 1
ATOM 1676 C CA . GLY A 1 214 ? -55.312 13.225 22.596 1.00 60.53 214 GLY A CA 1
ATOM 1677 C C . GLY A 1 214 ? -56.798 13.087 22.233 1.00 60.53 214 GLY A C 1
ATOM 1678 O O . GLY A 1 214 ? -57.285 11.971 22.119 1.00 60.53 214 GLY A O 1
ATOM 1679 N N . GLU A 1 215 ? -57.515 14.194 22.014 1.00 59.16 215 GLU A N 1
ATOM 1680 C CA . GLU A 1 215 ? -58.954 14.212 21.675 1.00 59.16 215 GLU A CA 1
ATOM 1681 C C . GLU A 1 215 ? -59.240 14.191 20.155 1.00 59.16 215 GLU A C 1
ATOM 1683 O O . GLU A 1 215 ? -60.388 14.326 19.738 1.00 59.16 215 GLU A O 1
ATOM 1688 N N . LYS A 1 216 ? -58.215 14.035 19.303 1.00 57.16 216 LYS A N 1
ATOM 1689 C CA . LYS A 1 216 ? -58.347 13.992 17.829 1.00 57.16 216 LYS A CA 1
ATOM 1690 C C . LYS A 1 216 ? -58.179 12.588 17.221 1.00 57.16 216 LYS A C 1
ATOM 1692 O O . LYS A 1 216 ? -57.734 12.471 16.079 1.00 57.16 216 LYS A O 1
ATOM 1697 N N . SER A 1 217 ? -58.506 11.522 17.947 1.00 46.72 217 SER A N 1
ATOM 1698 C CA . SER A 1 217 ? -58.558 10.145 17.419 1.00 46.72 217 SER A CA 1
ATOM 1699 C C . SER A 1 217 ? -59.862 9.460 17.781 1.00 46.72 217 SER A C 1
ATOM 1701 O O . SER A 1 217 ? -60.346 9.699 18.907 1.00 46.72 217 SER A O 1
#

Organism: NCBI:txid231223

pLDDT: mean 70.76, std 17.2, range [38.31, 95.94]

Foldseek 3Di:
DDDDDPPPDPDPDDPDPPPDPPPPPPPPPPDDDPDDDDDDPDDDDDDDDDDDDDDDDDDDDDDPDDPDDDDDDPVRVVVVVVVVVVVVPPPDDDPDDDDPDDDDPDPDPDDDPCVVDPPNVVVVVVVVVCVVVVNDPPDDVVVVVVVVVVVVVVVVVVVVCVPVVVDQPPVNVVVVVVVVVVVVVVVVVVVVCCQVVPDPVVNVVVVVVVVVVVPPD

Sequence (217 aa):
MAAMRKDQYASFPEPDPDYQNDDDDDSSGTHGNQKHVHPQLGSPGWKVLPHMNGASASDAASCDFPPPPPPLTAEELAAAVSEGHEAQAHNGMTSSASDGGPPQIKPKPLHNPCLESKERQALHRELISNYKLGKDVLQKPELNKVLRERRETQRKKEWEEQKSSKGRSSLEVKLEERRIKEEEETKLKVIEEDESSAPELLRIHKKITHKTSGEKS

Secondary structure (DSSP, 8-state):
-----------PPPPPTT----------------------PPPPP-----------S-------PPPPPPPPPHHHHHHHHHHHHHTTTTSS--------SPPP-PPPPP--HHHH-HHHHHHHHHHHHHHHTT--TT--HHHHHHHHHHHHHHHHHHHHHHHHHT---HHHHHHHHHHHHHHHHHHHHHHHHHHHHS-HHHHHHHHHHHHHHHT--

InterPro domains:
  IPR009533 FAM107 [PF06625] (105-208)
  IPR009533 FAM107 [PTHR16768] (67-209)

Radius of gyration: 45.59 Å; chains: 1; bounding box: 117×60×140 Å